Protein AF-X1LZV8-F1 (afdb_monomer_lite)

pLDDT: mean 88.44, std 16.76, range [29.52, 98.88]

Organism: NCBI:txid412755

Radius of gyration: 21.81 Å; chains: 1; bounding box: 79×34×55 Å

Foldseek 3Di:
DDDDDDPPPPQQDDPLNLVLLVLLLVLLVLLLVLLVLLLVLLCCCQVVVNLVVSVVSLVVSVVSLVVSVVSLVVSLVSLVVPSGDPVCSVVSNVLSVVSSVLSVVSNVVSVVVSLQVCPSVQLVQLCVVPVCSSVLSVLSSVLSVLSSQLSVLSSVLSVCVNPPNVCSVVSVVVNVVSVVVNVVSVVVNVVSCVVSVVSGDPDDNDPPPD

Secondary structure (DSSP, 8-state):
-PPPP--------SHHHHHHHHHHHHHHHHHHHHHHHHHHHHHHHHTS--HHHHHHHHHHHHHHHHHHHHHHHHHHHHHHTTSS-HHHHHHHHHHHHHHHHHHHHHHHHHHHHHT-TTHHHHHHHHHHH-GGGHHHHHHHHHHHHHHHHHHHHHHHHHHHHHH-STTHHHHHHHHHHHHHHHHHHHHHHHHHHHHTGGGSPP--------

Structure (mmCIF, N/CA/C/O backbone):
data_AF-X1LZV8-F1
#
_entry.id   AF-X1LZV8-F1
#
loop_
_atom_site.group_PDB
_atom_site.id
_atom_site.type_symbol
_atom_site.label_atom_id
_atom_site.label_alt_id
_atom_site.label_comp_id
_atom_site.label_asym_id
_atom_site.label_entity_id
_atom_site.label_seq_id
_atom_site.pdbx_PDB_ins_code
_atom_site.Cartn_x
_atom_site.Cartn_y
_atom_site.Cartn_z
_atom_site.occupancy
_atom_site.B_iso_or_equiv
_atom_site.auth_seq_id
_atom_site.auth_comp_id
_atom_site.auth_asym_id
_atom_site.auth_atom_id
_atom_site.pdbx_PDB_model_num
ATOM 1 N N . MET A 1 1 ? 52.810 8.408 -26.020 1.00 38.16 1 MET A N 1
ATOM 2 C CA . MET A 1 1 ? 51.697 7.965 -25.154 1.00 38.16 1 MET A CA 1
ATOM 3 C C . MET A 1 1 ? 50.451 7.895 -26.014 1.00 38.16 1 MET A C 1
ATOM 5 O O . MET A 1 1 ? 50.089 8.913 -26.582 1.00 38.16 1 MET A O 1
ATOM 9 N N . ARG A 1 2 ? 49.878 6.704 -26.221 1.00 29.52 2 ARG A N 1
ATOM 10 C CA . ARG A 1 2 ? 48.571 6.572 -26.879 1.00 29.52 2 ARG A CA 1
ATOM 11 C C . ARG A 1 2 ? 47.521 6.675 -25.785 1.00 29.52 2 ARG A C 1
ATOM 13 O O . ARG A 1 2 ? 47.549 5.871 -24.857 1.00 29.52 2 ARG A O 1
ATOM 20 N N . GLU A 1 3 ? 46.672 7.687 -25.875 1.00 33.66 3 GLU A N 1
ATOM 21 C CA . GLU A 1 3 ? 45.481 7.795 -25.044 1.00 33.66 3 GLU A CA 1
ATOM 22 C C . GLU A 1 3 ? 44.603 6.566 -25.291 1.00 33.66 3 GLU A C 1
ATOM 24 O O . GLU A 1 3 ? 44.295 6.211 -26.431 1.00 33.66 3 GLU A O 1
ATOM 29 N N . ILE A 1 4 ? 44.271 5.873 -24.206 1.00 34.12 4 ILE A N 1
ATOM 30 C CA . ILE A 1 4 ? 43.296 4.790 -24.202 1.00 34.12 4 ILE A CA 1
ATOM 31 C C . ILE A 1 4 ? 41.933 5.466 -24.389 1.00 34.12 4 ILE A C 1
ATOM 33 O O . ILE A 1 4 ? 41.592 6.328 -23.576 1.00 34.12 4 ILE A O 1
ATOM 37 N N . PRO A 1 5 ? 41.146 5.127 -25.423 1.00 31.14 5 PRO A N 1
ATOM 38 C CA . PRO A 1 5 ? 39.819 5.693 -25.552 1.00 31.14 5 PRO A CA 1
ATOM 39 C C . PRO A 1 5 ? 38.974 5.182 -24.384 1.00 31.14 5 PRO A C 1
ATOM 41 O O . PRO A 1 5 ? 38.765 3.978 -24.229 1.00 31.14 5 PRO A O 1
ATOM 44 N N . MET A 1 6 ? 38.507 6.115 -23.555 1.00 33.00 6 MET A N 1
ATOM 45 C CA . MET A 1 6 ? 37.398 5.909 -22.631 1.00 33.00 6 MET A CA 1
ATOM 46 C C . MET A 1 6 ? 36.229 5.328 -23.429 1.00 33.00 6 MET A C 1
ATOM 48 O O . MET A 1 6 ? 35.572 6.031 -24.196 1.00 33.00 6 MET A O 1
ATOM 52 N N . ILE A 1 7 ? 35.996 4.024 -23.280 1.00 36.56 7 ILE A N 1
ATOM 53 C CA . ILE A 1 7 ? 34.775 3.373 -23.740 1.00 36.56 7 ILE A CA 1
ATOM 54 C C . ILE A 1 7 ? 33.644 4.048 -22.969 1.00 36.56 7 ILE A C 1
ATOM 56 O O . ILE A 1 7 ? 33.495 3.844 -21.767 1.00 36.56 7 ILE A O 1
ATOM 60 N N . GLY A 1 8 ? 32.889 4.902 -23.655 1.00 34.91 8 GLY A N 1
ATOM 61 C CA . GLY A 1 8 ? 31.680 5.517 -23.131 1.00 34.91 8 GLY A CA 1
ATOM 62 C C . GLY A 1 8 ? 30.645 4.439 -22.836 1.00 34.91 8 GLY A C 1
ATOM 63 O O . GLY A 1 8 ? 29.851 4.069 -23.696 1.00 34.91 8 GLY A O 1
ATOM 64 N N . ILE A 1 9 ? 30.663 3.925 -21.611 1.00 37.19 9 ILE A N 1
ATOM 65 C CA . ILE A 1 9 ? 29.606 3.096 -21.043 1.00 37.19 9 ILE A CA 1
ATOM 66 C C . ILE A 1 9 ? 28.504 4.059 -20.599 1.00 37.19 9 ILE A C 1
ATOM 68 O O . ILE A 1 9 ? 28.440 4.471 -19.448 1.00 37.19 9 ILE A O 1
ATOM 72 N N . SER A 1 10 ? 27.641 4.472 -21.522 1.00 42.69 10 SER A N 1
ATOM 73 C CA . SER A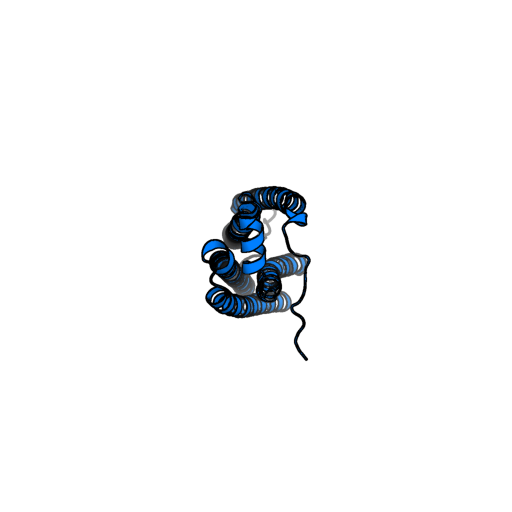 1 10 ? 26.329 4.990 -21.135 1.00 42.69 10 SER A CA 1
ATOM 74 C C . SER A 1 10 ? 25.291 3.971 -21.605 1.00 42.69 10 SER A C 1
ATOM 76 O O . SER A 1 10 ? 24.879 4.013 -22.763 1.00 42.69 10 SER A O 1
ATOM 78 N N . PRO A 1 11 ? 24.926 2.982 -20.765 1.00 47.78 11 PRO A N 1
ATOM 79 C CA . PRO A 1 11 ? 24.066 1.868 -21.162 1.00 47.78 11 PRO A CA 1
ATOM 80 C C . PRO A 1 11 ? 22.569 2.203 -21.020 1.00 47.78 11 PRO A C 1
ATOM 82 O O . PRO A 1 11 ? 21.760 1.308 -20.817 1.00 47.78 11 PRO A O 1
ATOM 85 N N . ILE A 1 12 ? 22.200 3.489 -21.034 1.00 53.31 12 ILE A N 1
ATOM 86 C CA . ILE A 1 12 ? 20.821 3.962 -20.856 1.00 53.31 12 ILE A CA 1
ATOM 87 C C . ILE A 1 12 ? 20.587 5.104 -21.854 1.00 53.31 12 ILE A C 1
ATOM 89 O O . ILE A 1 12 ? 20.678 6.286 -21.531 1.00 53.31 12 ILE A O 1
ATOM 93 N N . GLY A 1 13 ? 20.344 4.770 -23.117 1.00 53.69 13 GLY A N 1
ATOM 94 C CA . GLY A 1 13 ? 20.208 5.759 -24.190 1.00 53.69 13 GLY A CA 1
ATOM 95 C C . GLY A 1 13 ? 19.413 5.306 -25.413 1.00 53.69 13 GLY A C 1
ATOM 96 O O . GLY A 1 13 ? 19.001 6.155 -26.207 1.00 53.69 13 GLY A O 1
ATOM 97 N N . GLY A 1 14 ? 19.146 4.007 -25.568 1.00 72.00 14 GLY A N 1
ATOM 98 C CA . GLY A 1 14 ? 18.360 3.477 -26.679 1.00 72.00 14 GLY A CA 1
ATOM 99 C C . GLY A 1 14 ? 16.863 3.779 -26.549 1.00 72.00 14 GLY A C 1
ATOM 100 O O . GLY A 1 14 ? 16.316 3.872 -25.450 1.00 72.00 14 GLY A O 1
ATOM 101 N N . GLY A 1 15 ? 16.150 3.877 -27.678 1.00 84.31 15 GLY A N 1
ATOM 102 C CA . GLY A 1 15 ? 14.695 4.103 -27.680 1.00 84.31 15 GLY A CA 1
ATOM 103 C C . GLY A 1 15 ? 13.910 3.048 -26.882 1.00 84.31 15 GLY A C 1
ATOM 104 O O . GLY A 1 15 ? 12.972 3.392 -26.167 1.00 84.31 15 GLY A O 1
ATOM 105 N N . LYS A 1 16 ? 14.351 1.781 -26.928 1.00 87.06 16 LYS A N 1
ATOM 106 C CA . LYS A 1 16 ? 13.753 0.668 -26.168 1.00 87.06 16 LYS A CA 1
ATOM 107 C C . LYS A 1 16 ? 13.987 0.771 -24.655 1.00 87.06 16 LYS A C 1
ATOM 109 O O . LYS A 1 16 ? 13.087 0.446 -23.886 1.00 87.06 16 LYS A O 1
ATOM 114 N N . GLU A 1 17 ? 15.167 1.222 -24.226 1.00 89.06 17 GLU A N 1
ATOM 115 C CA . GLU A 1 17 ? 15.498 1.425 -22.804 1.00 89.06 17 GLU A CA 1
ATOM 116 C C . GLU A 1 17 ? 14.624 2.526 -22.215 1.00 89.06 17 GLU A C 1
ATOM 118 O O . GLU A 1 17 ? 13.971 2.324 -21.194 1.00 89.06 17 GLU A O 1
ATOM 123 N N . ARG A 1 18 ? 14.528 3.661 -22.918 1.00 87.38 18 ARG A N 1
ATOM 124 C CA . ARG A 1 18 ? 13.666 4.780 -22.516 1.00 87.38 18 ARG A CA 1
ATOM 125 C C . ARG A 1 18 ? 12.202 4.361 -22.416 1.00 87.38 18 ARG A C 1
ATOM 127 O O . ARG A 1 18 ? 11.545 4.679 -21.430 1.00 87.38 18 ARG A O 1
ATOM 134 N N . GLU A 1 19 ? 11.692 3.610 -23.393 1.00 90.81 19 GLU A N 1
ATOM 135 C CA . GLU A 1 19 ? 10.319 3.092 -23.351 1.00 90.81 19 GLU A CA 1
ATOM 136 C C . GLU A 1 19 ? 10.085 2.149 -22.158 1.00 90.81 19 GLU A C 1
ATOM 138 O O . GLU A 1 19 ? 9.037 2.208 -21.502 1.00 90.81 19 GLU A O 1
ATOM 143 N N . ALA A 1 20 ? 11.053 1.279 -21.856 1.00 93.62 20 ALA A N 1
ATOM 144 C CA . ALA A 1 20 ? 10.980 0.388 -20.707 1.00 93.62 20 ALA A CA 1
ATOM 145 C C . ALA A 1 20 ? 10.966 1.178 -19.390 1.00 93.62 20 ALA A C 1
ATOM 147 O O . ALA A 1 20 ? 10.059 0.978 -18.583 1.00 93.62 20 ALA A O 1
ATOM 148 N N . LEU A 1 21 ? 11.883 2.127 -19.197 1.00 92.56 21 LEU A N 1
ATOM 149 C CA . LEU A 1 21 ? 11.928 2.962 -17.992 1.00 92.56 21 LEU A CA 1
ATOM 150 C C . LEU A 1 21 ? 10.656 3.799 -17.813 1.00 92.56 21 LEU A C 1
ATOM 152 O O . LEU A 1 21 ? 10.101 3.857 -16.719 1.00 92.56 21 LEU A O 1
ATOM 156 N N . GLU A 1 22 ? 10.114 4.372 -18.887 1.00 93.62 22 GLU A N 1
ATOM 157 C CA . GLU A 1 22 ? 8.826 5.074 -18.831 1.00 93.62 22 GLU A CA 1
ATOM 158 C C . GLU A 1 22 ? 7.657 4.139 -18.489 1.00 93.62 22 GLU A C 1
ATOM 160 O O . GLU A 1 22 ? 6.700 4.542 -17.822 1.00 93.62 22 GLU A O 1
ATOM 165 N N . THR A 1 23 ? 7.723 2.870 -18.901 1.00 95.44 23 THR A N 1
ATOM 166 C CA . THR A 1 23 ? 6.740 1.858 -18.490 1.00 95.44 23 THR A CA 1
ATOM 167 C C . THR A 1 23 ? 6.839 1.572 -16.990 1.00 95.44 23 THR A C 1
ATOM 169 O O . THR A 1 23 ? 5.805 1.563 -16.322 1.00 95.44 23 THR A O 1
ATOM 172 N N . LEU A 1 24 ? 8.053 1.427 -16.448 1.00 95.62 24 LEU A N 1
ATOM 173 C CA . LEU A 1 24 ? 8.282 1.247 -15.011 1.00 95.62 24 LEU A CA 1
ATOM 174 C C . LEU A 1 24 ? 7.760 2.445 -14.203 1.00 95.62 24 LEU A C 1
ATOM 176 O O . LEU A 1 24 ? 7.016 2.266 -13.243 1.00 95.62 24 LEU A O 1
ATOM 180 N N . ARG A 1 25 ? 8.043 3.678 -14.642 1.00 95.81 25 ARG A N 1
ATOM 181 C CA . ARG A 1 25 ? 7.527 4.902 -13.998 1.00 95.81 25 ARG A CA 1
ATOM 182 C C . ARG A 1 25 ? 6.000 4.964 -13.987 1.00 95.81 25 ARG A C 1
ATOM 184 O O . ARG A 1 25 ? 5.396 5.387 -13.002 1.00 95.81 25 ARG A O 1
ATOM 191 N N . LYS A 1 26 ? 5.346 4.555 -15.080 1.00 96.06 26 LYS A N 1
ATOM 192 C CA . LYS A 1 26 ? 3.875 4.481 -15.158 1.00 96.06 26 LYS A CA 1
ATOM 193 C C . LYS A 1 26 ? 3.301 3.397 -14.245 1.00 96.06 26 LYS A C 1
ATOM 195 O O . LYS A 1 26 ? 2.263 3.630 -13.624 1.00 96.06 26 LYS A O 1
ATOM 200 N N . ASN A 1 27 ? 3.966 2.247 -14.145 1.00 96.56 27 ASN A N 1
ATOM 201 C CA . ASN A 1 27 ? 3.602 1.202 -13.191 1.00 96.56 27 ASN A CA 1
ATOM 202 C C . ASN A 1 27 ? 3.731 1.721 -11.746 1.00 96.56 27 ASN A C 1
ATOM 204 O O . ASN A 1 27 ? 2.738 1.685 -11.030 1.00 96.56 27 ASN A O 1
ATOM 208 N N . ALA A 1 28 ? 4.841 2.370 -11.375 1.00 97.81 28 ALA A N 1
ATOM 209 C CA . ALA A 1 28 ? 5.017 2.977 -10.048 1.00 97.81 28 ALA A CA 1
ATOM 210 C C . ALA A 1 28 ? 3.921 3.997 -9.695 1.00 97.81 28 ALA A C 1
ATOM 212 O O . ALA A 1 28 ? 3.387 4.003 -8.588 1.00 97.81 28 ALA A O 1
ATOM 213 N N . LYS A 1 29 ? 3.519 4.842 -10.655 1.00 97.88 29 LYS A N 1
ATOM 214 C CA . LYS A 1 29 ? 2.379 5.761 -10.482 1.00 97.88 29 LYS A CA 1
ATOM 215 C C . LYS A 1 29 ? 1.058 5.026 -10.244 1.00 97.88 29 LYS A C 1
ATOM 217 O O . LYS A 1 29 ? 0.234 5.507 -9.472 1.00 97.88 29 LYS A O 1
ATOM 222 N N . SER A 1 30 ? 0.854 3.892 -10.912 1.00 97.94 30 SER A N 1
ATOM 223 C CA . SER A 1 30 ? -0.348 3.068 -10.742 1.00 97.94 30 SER A CA 1
ATOM 224 C C . SER A 1 30 ? -0.367 2.407 -9.363 1.00 97.94 30 SER A C 1
ATOM 226 O O . SER A 1 30 ? -1.394 2.464 -8.700 1.00 97.94 30 SER A O 1
ATOM 228 N N . VAL A 1 31 ? 0.776 1.901 -8.886 1.00 98.69 31 VAL A N 1
ATOM 229 C CA . VAL A 1 31 ? 0.922 1.346 -7.529 1.00 98.69 31 VAL A CA 1
ATOM 230 C C . VAL A 1 31 ? 0.613 2.399 -6.462 1.00 98.69 31 VAL A C 1
ATOM 232 O O . VAL A 1 31 ? -0.215 2.152 -5.590 1.00 98.69 31 VAL A O 1
ATOM 235 N N . VAL A 1 32 ? 1.167 3.614 -6.574 1.00 98.81 32 VAL A N 1
ATOM 236 C CA . VAL A 1 32 ? 0.816 4.726 -5.665 1.00 98.81 32 VAL A CA 1
ATOM 237 C C . VAL A 1 32 ? -0.688 5.008 -5.680 1.00 98.81 32 VAL A C 1
ATOM 239 O O . VAL A 1 32 ? -1.279 5.240 -4.628 1.00 98.81 32 VAL A O 1
ATOM 242 N N . ALA A 1 33 ? -1.331 4.994 -6.851 1.00 98.75 33 ALA A N 1
ATOM 243 C CA . ALA A 1 33 ? -2.773 5.211 -6.943 1.00 98.75 33 ALA A CA 1
ATOM 244 C C . ALA A 1 33 ? -3.570 4.112 -6.216 1.00 98.75 33 ALA A C 1
ATOM 246 O O . ALA A 1 33 ? -4.532 4.435 -5.518 1.00 98.75 33 ALA A O 1
ATOM 247 N N . THR A 1 34 ? -3.155 2.846 -6.333 1.00 98.81 34 THR A N 1
ATOM 248 C CA . THR A 1 34 ? -3.744 1.718 -5.596 1.00 98.81 34 THR A CA 1
ATOM 249 C C . THR A 1 34 ? -3.626 1.922 -4.088 1.00 98.81 34 THR A C 1
ATOM 251 O O . THR A 1 34 ? -4.636 1.863 -3.388 1.00 98.81 34 THR A O 1
ATOM 254 N N . VAL A 1 35 ? -2.425 2.234 -3.586 1.00 98.81 35 VAL A N 1
ATOM 255 C CA . VAL A 1 35 ? -2.180 2.408 -2.143 1.00 98.81 35 VAL A CA 1
ATOM 256 C C . VAL A 1 35 ? -2.921 3.627 -1.585 1.00 98.81 35 VAL A C 1
ATOM 258 O O . VAL A 1 35 ? -3.539 3.532 -0.530 1.00 98.81 35 VAL A O 1
ATOM 261 N N . LYS A 1 36 ? -2.993 4.737 -2.330 1.00 98.88 36 LYS A N 1
ATOM 262 C CA . LYS A 1 36 ? -3.828 5.891 -1.950 1.00 98.88 36 LYS A CA 1
ATOM 263 C C . LYS A 1 36 ? -5.303 5.533 -1.847 1.00 98.88 36 LYS A C 1
ATOM 265 O O . LYS A 1 36 ? -5.984 5.943 -0.912 1.00 98.88 36 LYS A O 1
ATOM 270 N N . LYS A 1 37 ? -5.815 4.755 -2.804 1.00 98.88 37 LYS A N 1
ATOM 271 C CA . LYS A 1 37 ? -7.211 4.314 -2.768 1.00 98.88 37 LYS A CA 1
ATOM 272 C C . LYS A 1 37 ? -7.472 3.368 -1.595 1.00 98.88 37 LYS A C 1
ATOM 274 O O . LYS A 1 37 ? -8.538 3.430 -0.985 1.00 98.88 37 LYS A O 1
ATOM 279 N N . PHE A 1 38 ? -6.492 2.531 -1.264 1.00 98.88 38 PHE A N 1
ATOM 280 C CA . PHE A 1 38 ? -6.505 1.704 -0.065 1.00 98.88 38 PHE A CA 1
ATOM 281 C C . PHE A 1 38 ? -6.531 2.559 1.209 1.00 98.88 38 PHE A C 1
ATOM 283 O O . PHE A 1 38 ? -7.369 2.316 2.073 1.00 98.88 38 PHE A O 1
ATOM 290 N N . GLU A 1 39 ? -5.714 3.608 1.308 1.00 98.88 39 GLU A N 1
ATOM 291 C CA . GLU A 1 39 ? -5.751 4.550 2.432 1.00 98.88 39 GLU A CA 1
ATOM 292 C C . GLU A 1 39 ? -7.127 5.211 2.583 1.00 98.88 39 GLU A C 1
ATOM 294 O O . GLU A 1 39 ? -7.695 5.209 3.677 1.00 98.88 39 GLU A O 1
ATOM 299 N N . GLU A 1 40 ? -7.710 5.712 1.489 1.00 98.81 40 GLU A N 1
ATOM 300 C CA . GLU A 1 40 ? -9.070 6.263 1.498 1.00 98.81 40 GLU A CA 1
ATOM 301 C C . GLU A 1 40 ? -10.095 5.238 2.013 1.00 98.81 40 GLU A C 1
ATOM 303 O O . GLU A 1 40 ? -10.987 5.584 2.790 1.00 98.81 40 GLU A O 1
ATOM 308 N N . MET A 1 41 ? -9.967 3.970 1.604 1.00 98.75 41 MET A N 1
ATOM 309 C CA . MET A 1 41 ? -10.829 2.879 2.062 1.00 98.75 41 MET A CA 1
ATOM 310 C C . MET A 1 41 ? -10.679 2.636 3.569 1.00 98.75 41 MET A C 1
ATOM 312 O O . MET A 1 41 ? -11.687 2.549 4.271 1.00 98.75 41 MET A O 1
ATOM 316 N N . ILE A 1 42 ? -9.445 2.595 4.081 1.00 98.62 42 ILE A N 1
ATOM 317 C CA . ILE A 1 42 ? -9.149 2.443 5.513 1.00 98.62 42 ILE A CA 1
ATOM 318 C C . ILE A 1 42 ? -9.703 3.628 6.317 1.00 98.62 42 ILE A C 1
ATOM 320 O O . ILE A 1 42 ? -10.280 3.426 7.388 1.00 98.62 42 ILE A O 1
ATOM 324 N N . ILE A 1 43 ? -9.596 4.858 5.806 1.00 98.75 43 ILE A N 1
ATOM 325 C CA . ILE A 1 43 ? -10.174 6.054 6.439 1.00 98.75 43 ILE A CA 1
ATOM 326 C C . ILE A 1 43 ? -11.703 5.960 6.484 1.00 98.75 43 ILE A C 1
ATOM 328 O O . ILE A 1 43 ? -12.286 6.156 7.555 1.00 98.75 43 ILE A O 1
ATOM 332 N N . ALA A 1 44 ? -12.349 5.613 5.366 1.00 98.50 44 ALA A N 1
ATOM 333 C CA . ALA A 1 44 ? -13.798 5.426 5.309 1.00 98.50 44 ALA A CA 1
ATOM 334 C C . ALA A 1 44 ? -14.264 4.346 6.299 1.00 98.50 44 ALA A C 1
ATOM 336 O O . ALA A 1 44 ? -15.242 4.531 7.026 1.00 98.50 44 ALA A O 1
ATOM 337 N N . LEU A 1 45 ? -13.522 3.242 6.389 1.00 97.69 45 LEU A N 1
ATOM 338 C CA . LEU A 1 45 ? -13.834 2.148 7.296 1.00 97.69 45 LEU A CA 1
ATOM 339 C C . LEU A 1 45 ? -13.678 2.557 8.766 1.00 97.69 45 LEU A C 1
ATOM 341 O O . LEU A 1 45 ? -14.603 2.391 9.555 1.00 97.69 45 LEU A O 1
ATOM 345 N N . PHE A 1 46 ? -12.524 3.089 9.161 1.00 97.00 46 PHE A N 1
ATOM 346 C CA . PHE A 1 46 ? -12.185 3.243 10.578 1.00 97.00 46 PHE A CA 1
ATOM 347 C C . PHE A 1 46 ? -12.452 4.629 11.157 1.00 97.00 46 PHE A C 1
ATOM 349 O O . PHE A 1 46 ? -12.816 4.731 12.331 1.00 97.00 46 PHE A O 1
ATOM 356 N N . SER A 1 47 ? -12.270 5.690 10.371 1.00 96.81 47 SER A N 1
ATOM 357 C CA . SER A 1 47 ? -12.512 7.062 10.834 1.00 96.81 47 SER A CA 1
ATOM 358 C C . SER A 1 47 ? -13.970 7.455 10.642 1.00 96.81 47 SER A C 1
ATOM 360 O O . SER A 1 47 ? -14.596 7.962 11.570 1.00 96.81 47 SER A O 1
ATOM 362 N N . GLU A 1 48 ? -14.519 7.191 9.456 1.00 97.06 48 GLU A N 1
ATOM 363 C CA . GLU A 1 48 ? -15.893 7.577 9.106 1.00 97.06 48 GLU A CA 1
ATOM 364 C C . GLU A 1 48 ? -16.927 6.518 9.513 1.00 97.06 48 GLU A C 1
ATOM 366 O O . GLU A 1 48 ? -18.105 6.837 9.659 1.00 97.06 48 GLU A O 1
ATOM 371 N N . ARG A 1 49 ? -16.490 5.268 9.736 1.00 95.31 49 ARG A N 1
ATOM 372 C CA . ARG A 1 49 ? -17.357 4.115 10.041 1.00 95.31 49 ARG A CA 1
ATOM 373 C C . ARG A 1 49 ? -18.404 3.849 8.955 1.00 95.31 49 ARG A C 1
ATOM 375 O O . ARG A 1 49 ? -19.487 3.342 9.245 1.00 95.31 49 ARG A O 1
ATOM 382 N N . ASP A 1 50 ? -18.068 4.149 7.703 1.00 96.56 50 ASP A N 1
ATOM 383 C CA . ASP A 1 50 ? -18.938 3.939 6.550 1.00 96.56 50 ASP A CA 1
ATOM 384 C C . ASP A 1 50 ? -18.519 2.683 5.778 1.00 96.56 50 ASP A C 1
ATOM 386 O O . ASP A 1 50 ? -17.682 2.700 4.871 1.00 96.56 50 ASP A O 1
ATOM 390 N N . MET A 1 51 ? -19.153 1.565 6.134 1.00 94.81 51 MET A N 1
ATOM 391 C CA . MET A 1 51 ? -18.895 0.271 5.508 1.00 94.81 51 MET A CA 1
ATOM 392 C C . MET A 1 51 ? -19.274 0.249 4.019 1.00 94.81 51 MET A C 1
ATOM 394 O O . MET A 1 51 ? -18.604 -0.396 3.211 1.00 94.81 51 MET A O 1
ATOM 398 N N . LYS A 1 52 ? -20.326 0.978 3.619 1.00 95.94 52 LYS A N 1
ATOM 399 C CA . LYS A 1 52 ? -20.775 1.025 2.218 1.00 95.94 52 LYS A CA 1
ATOM 400 C C . LYS A 1 52 ? -19.761 1.770 1.357 1.00 95.94 52 LYS A C 1
ATOM 402 O O . LYS A 1 52 ? -19.399 1.284 0.282 1.00 95.94 52 LYS A O 1
ATOM 407 N N . LYS A 1 53 ? -19.274 2.915 1.842 1.00 97.94 53 LYS A N 1
ATOM 408 C CA . LYS A 1 53 ? -18.207 3.680 1.192 1.00 97.94 53 LYS A CA 1
ATOM 409 C C . LYS A 1 53 ? -16.909 2.878 1.139 1.00 97.94 53 LYS A C 1
ATOM 411 O O . LYS A 1 53 ? -16.302 2.812 0.072 1.00 97.94 53 LYS A O 1
ATOM 416 N N . ALA A 1 54 ? -16.536 2.192 2.222 1.00 98.12 54 ALA A N 1
ATOM 417 C CA . ALA A 1 54 ? -15.366 1.313 2.243 1.00 98.12 54 ALA A CA 1
ATOM 418 C C . ALA A 1 54 ? -15.451 0.205 1.172 1.00 98.12 54 ALA A C 1
ATOM 420 O O . ALA A 1 54 ? -14.496 0.005 0.427 1.00 98.12 54 ALA A O 1
ATOM 421 N N . HIS A 1 55 ? -16.608 -0.447 0.990 1.00 98.12 55 HIS A N 1
ATOM 422 C CA . HIS A 1 55 ? -16.797 -1.414 -0.102 1.00 98.12 55 HIS A CA 1
ATOM 423 C C . HIS A 1 55 ? -16.691 -0.789 -1.500 1.00 98.12 55 HIS A C 1
ATOM 425 O O . HIS A 1 55 ? -16.160 -1.419 -2.416 1.00 98.12 55 HIS A O 1
ATOM 431 N N . ALA A 1 56 ? -17.211 0.426 -1.694 1.00 98.50 56 ALA A N 1
ATOM 432 C CA . ALA A 1 56 ? -17.112 1.121 -2.975 1.00 98.50 56 ALA A CA 1
ATOM 433 C C . ALA A 1 56 ? -15.666 1.491 -3.324 1.00 98.50 56 ALA A C 1
ATOM 435 O O . ALA A 1 56 ? -15.250 1.306 -4.467 1.00 98.50 56 ALA A O 1
ATOM 436 N N . LEU A 1 57 ? -14.899 1.959 -2.339 1.00 98.75 57 LEU A N 1
ATOM 437 C CA . LEU A 1 57 ? -13.474 2.240 -2.491 1.00 98.75 57 LEU A CA 1
ATOM 438 C C . LEU A 1 57 ? -12.672 0.950 -2.683 1.00 98.75 57 LEU A C 1
ATOM 440 O O . LEU A 1 57 ? -11.802 0.909 -3.543 1.00 98.75 57 LEU A O 1
ATOM 444 N N . GLY A 1 58 ? -13.017 -0.131 -1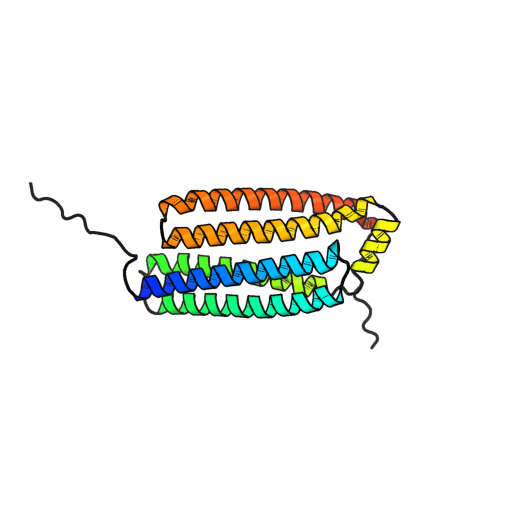.979 1.00 98.50 58 GLY A N 1
ATOM 445 C CA . GLY A 1 58 ? -12.355 -1.426 -2.130 1.00 98.50 58 GLY A CA 1
ATOM 446 C C . GLY A 1 58 ? -12.446 -2.008 -3.543 1.00 98.50 58 GLY A C 1
ATOM 447 O O . GLY A 1 58 ? -11.463 -2.540 -4.045 1.00 98.50 58 GLY A O 1
ATOM 448 N N . ARG A 1 59 ? -13.579 -1.828 -4.239 1.00 98.44 59 ARG A N 1
ATOM 449 C CA . ARG A 1 59 ? -13.680 -2.185 -5.669 1.00 98.44 59 ARG A CA 1
ATOM 450 C C . ARG A 1 59 ? -12.711 -1.378 -6.535 1.00 98.44 59 ARG A C 1
ATOM 452 O O . ARG A 1 59 ? -12.080 -1.936 -7.425 1.00 98.44 59 ARG A O 1
ATOM 459 N N . GLN A 1 60 ? -12.555 -0.086 -6.243 1.00 98.69 60 GLN A N 1
ATOM 460 C CA . GLN A 1 60 ? -11.594 0.765 -6.949 1.00 98.69 60 GLN A CA 1
ATOM 461 C C . GLN A 1 60 ? -10.142 0.352 -6.663 1.00 98.69 60 GLN A C 1
ATOM 463 O O . GLN A 1 60 ? -9.312 0.474 -7.558 1.00 98.69 60 GLN A O 1
ATOM 468 N N . VAL A 1 61 ? -9.828 -0.154 -5.461 1.00 98.81 61 VAL A N 1
ATOM 469 C CA . VAL A 1 61 ? -8.500 -0.720 -5.154 1.00 98.81 61 VAL A CA 1
ATOM 470 C C . VAL A 1 61 ? -8.194 -1.887 -6.094 1.00 98.81 61 VAL A C 1
ATOM 472 O O . VAL A 1 61 ? -7.173 -1.842 -6.772 1.00 98.81 61 VAL A O 1
ATOM 475 N N . THR A 1 62 ? -9.098 -2.865 -6.216 1.00 98.31 62 THR A N 1
ATOM 476 C CA . THR A 1 62 ? -8.946 -3.997 -7.153 1.00 98.31 62 THR A CA 1
ATOM 477 C C . THR A 1 62 ? -8.799 -3.534 -8.605 1.00 98.31 62 THR A C 1
ATOM 479 O O . THR A 1 62 ? -7.921 -3.994 -9.326 1.00 98.31 62 THR A O 1
ATOM 482 N N . GLU A 1 63 ? -9.600 -2.565 -9.057 1.00 98.19 63 GLU A N 1
ATOM 483 C CA . GLU A 1 63 ? -9.470 -2.032 -10.421 1.00 98.19 63 GLU A CA 1
ATOM 484 C C . GLU A 1 63 ? -8.116 -1.349 -10.687 1.00 98.19 63 GLU A C 1
ATOM 486 O O . GLU A 1 63 ? -7.635 -1.346 -11.827 1.00 98.19 63 GLU A O 1
ATOM 491 N N . LEU A 1 64 ? -7.527 -0.712 -9.670 1.00 98.38 64 LEU A N 1
ATOM 492 C CA . LEU A 1 64 ? -6.233 -0.036 -9.764 1.00 98.38 64 LEU A CA 1
ATOM 493 C C . LEU A 1 64 ? -5.064 -1.021 -9.678 1.00 98.38 64 LEU A C 1
ATOM 495 O O . LEU A 1 64 ? -4.139 -0.895 -10.480 1.00 98.38 64 LEU A O 1
ATOM 499 N N . GLU A 1 65 ? -5.133 -2.021 -8.796 1.00 98.38 65 GLU A N 1
ATOM 500 C CA . GLU A 1 65 ? -4.186 -3.145 -8.748 1.00 98.38 65 GLU A CA 1
ATOM 501 C C . GLU A 1 65 ? -4.082 -3.804 -10.128 1.00 98.38 65 GLU A C 1
ATOM 503 O O . GLU A 1 65 ? -3.004 -3.835 -10.713 1.00 98.38 65 GLU A O 1
ATOM 508 N N . THR A 1 66 ? -5.211 -4.141 -10.757 1.00 97.44 66 THR A N 1
ATOM 509 C CA . THR A 1 66 ? -5.199 -4.814 -12.064 1.00 97.44 66 THR A CA 1
ATOM 510 C C . THR A 1 66 ? -4.567 -3.943 -13.164 1.00 97.44 66 THR A C 1
ATOM 512 O O . THR A 1 66 ? -4.077 -4.438 -14.185 1.00 97.44 66 THR A O 1
ATOM 515 N N . LYS A 1 67 ? -4.578 -2.611 -13.010 1.00 95.94 67 LYS A N 1
ATOM 516 C CA . LYS A 1 67 ? -3.845 -1.694 -13.903 1.00 95.94 67 LYS A CA 1
ATOM 517 C C . LYS A 1 67 ? -2.346 -1.684 -13.594 1.00 95.94 67 LYS A C 1
ATOM 519 O O . LYS A 1 67 ? -1.558 -1.592 -14.539 1.00 95.94 67 LYS A O 1
ATOM 524 N N . ALA A 1 68 ? -1.962 -1.772 -12.322 1.00 96.12 68 ALA A N 1
ATOM 525 C CA . ALA A 1 68 ? -0.572 -1.905 -11.903 1.00 96.12 68 ALA A CA 1
ATOM 526 C C . ALA A 1 68 ? 0.042 -3.210 -12.442 1.00 96.12 68 ALA A C 1
ATOM 528 O O . ALA A 1 68 ? 1.020 -3.112 -13.191 1.00 96.12 68 ALA A O 1
ATOM 529 N N . ASP A 1 69 ? -0.616 -4.358 -12.250 1.00 97.31 69 ASP A N 1
ATOM 530 C CA . ASP A 1 69 ? -0.197 -5.678 -12.755 1.00 97.31 69 ASP A CA 1
ATOM 531 C C . ASP A 1 69 ? 0.067 -5.661 -14.272 1.00 97.31 69 ASP A C 1
ATOM 533 O O . ASP A 1 69 ? 1.106 -6.121 -14.768 1.00 97.31 69 ASP A O 1
ATOM 537 N N . LYS A 1 70 ? -0.830 -5.034 -15.047 1.00 96.81 70 LYS A N 1
ATOM 538 C CA . LYS A 1 70 ? -0.638 -4.841 -16.497 1.00 96.81 70 LYS A CA 1
ATOM 539 C C . LYS A 1 70 ? 0.626 -4.041 -16.810 1.00 96.81 70 LYS A C 1
ATOM 541 O O . LYS A 1 70 ? 1.320 -4.339 -17.786 1.00 96.81 70 LYS A O 1
ATOM 546 N N . GLY A 1 71 ? 0.923 -3.024 -16.004 1.00 95.81 71 GLY A N 1
ATOM 547 C CA . GLY A 1 71 ? 2.147 -2.231 -16.089 1.00 95.81 71 GLY A CA 1
ATOM 548 C C . GLY A 1 71 ? 3.400 -3.073 -15.848 1.00 95.81 71 GLY A C 1
ATOM 549 O O . GLY A 1 71 ? 4.315 -3.026 -16.675 1.00 95.81 71 GLY A O 1
ATOM 550 N N . ARG A 1 72 ? 3.410 -3.894 -14.789 1.00 97.25 72 ARG A N 1
ATOM 551 C CA . ARG A 1 72 ? 4.500 -4.836 -14.493 1.00 97.25 72 ARG A CA 1
ATOM 552 C C . ARG A 1 72 ? 4.717 -5.800 -15.658 1.00 97.25 72 ARG A C 1
ATOM 554 O O . ARG A 1 72 ? 5.820 -5.878 -16.195 1.00 97.25 72 ARG A O 1
ATOM 561 N N . ARG A 1 73 ? 3.660 -6.471 -16.135 1.00 97.19 73 ARG A N 1
ATOM 562 C CA . ARG A 1 73 ? 3.745 -7.423 -17.264 1.00 97.19 73 ARG A CA 1
ATOM 563 C C . ARG A 1 73 ? 4.296 -6.771 -18.530 1.00 97.19 73 ARG A C 1
ATOM 565 O O . ARG A 1 73 ? 5.119 -7.364 -19.232 1.00 97.19 73 ARG A O 1
ATOM 572 N N . LYS A 1 74 ? 3.872 -5.536 -18.823 1.00 96.25 74 LYS A N 1
ATOM 573 C CA . LYS A 1 74 ? 4.396 -4.768 -19.959 1.00 96.25 74 LYS A CA 1
ATOM 574 C C . LYS A 1 74 ? 5.889 -4.479 -19.795 1.00 96.25 74 LYS A C 1
ATOM 576 O O . LYS A 1 74 ? 6.641 -4.652 -20.754 1.00 96.25 74 LYS A O 1
ATOM 581 N N . PHE A 1 75 ? 6.325 -4.073 -18.605 1.00 96.00 75 PHE A N 1
ATOM 582 C CA . PHE A 1 75 ? 7.738 -3.829 -18.332 1.00 96.00 75 PHE A CA 1
ATOM 583 C C . PHE A 1 75 ? 8.577 -5.103 -18.503 1.00 96.00 75 PHE A C 1
ATOM 585 O O . PHE A 1 75 ? 9.540 -5.096 -19.270 1.00 96.00 75 PHE A O 1
ATOM 592 N N . THR A 1 76 ? 8.155 -6.221 -17.910 1.00 94.88 76 THR A N 1
ATOM 593 C CA . THR A 1 76 ? 8.822 -7.526 -18.054 1.00 94.88 76 THR A CA 1
ATOM 594 C C . THR A 1 76 ? 8.911 -7.968 -19.520 1.00 94.88 76 THR A C 1
ATOM 596 O O . THR A 1 76 ? 9.954 -8.447 -19.970 1.00 94.88 76 THR A O 1
ATOM 599 N N . SER A 1 77 ? 7.861 -7.730 -20.317 1.00 94.75 77 SER A N 1
ATOM 600 C CA . SER A 1 77 ? 7.891 -7.976 -21.767 1.00 94.75 77 SER A CA 1
ATOM 601 C C . SER A 1 77 ? 8.961 -7.142 -22.482 1.00 94.75 77 SER A C 1
ATOM 603 O O . SER A 1 77 ? 9.671 -7.658 -23.349 1.00 94.75 77 SER A O 1
ATOM 605 N N . ASN A 1 78 ? 9.122 -5.868 -22.111 1.00 92.75 78 ASN A N 1
ATOM 606 C CA . ASN A 1 78 ? 10.150 -4.999 -22.687 1.00 92.75 78 ASN A CA 1
ATOM 607 C C . ASN A 1 78 ? 11.568 -5.488 -22.352 1.00 92.75 78 ASN A C 1
ATOM 609 O O . ASN A 1 78 ? 12.434 -5.478 -23.231 1.00 92.75 78 ASN A O 1
ATOM 613 N N . LEU A 1 79 ? 11.796 -5.997 -21.134 1.00 92.56 79 LEU A N 1
ATOM 614 C CA . LEU A 1 79 ? 13.072 -6.623 -20.762 1.00 92.56 79 LEU A CA 1
ATOM 615 C C . LEU A 1 79 ? 13.397 -7.822 -21.670 1.00 92.56 79 LEU A C 1
ATOM 617 O O . LEU A 1 79 ? 14.522 -7.938 -22.164 1.00 92.56 79 LEU A O 1
ATOM 621 N N . GLY A 1 80 ? 12.403 -8.671 -21.957 1.00 90.06 80 GLY A N 1
ATOM 622 C CA . GLY A 1 80 ? 12.548 -9.835 -22.841 1.00 90.06 80 GLY A CA 1
ATOM 623 C C . GLY A 1 80 ? 12.858 -9.485 -24.303 1.00 90.06 80 GLY A C 1
ATOM 624 O O . GLY A 1 80 ? 13.569 -10.226 -24.977 1.00 90.06 80 GLY A O 1
ATOM 625 N N . LYS A 1 81 ? 12.408 -8.320 -24.788 1.00 89.44 81 LYS A N 1
ATOM 626 C CA . LYS A 1 81 ? 12.641 -7.823 -26.165 1.00 89.44 81 LYS A CA 1
ATOM 627 C C . LYS A 1 81 ? 14.014 -7.172 -26.379 1.00 89.44 81 LYS A C 1
ATOM 629 O O . LYS A 1 81 ? 14.255 -6.551 -27.422 1.00 89.44 81 LYS A O 1
ATOM 634 N N . GLY A 1 82 ? 14.901 -7.292 -25.393 1.00 85.62 82 GLY A N 1
ATOM 635 C CA . GLY A 1 82 ? 16.254 -6.757 -25.451 1.00 85.62 82 GLY A CA 1
ATOM 636 C C . GLY A 1 82 ? 16.331 -5.259 -25.195 1.00 85.62 82 GLY A C 1
ATOM 637 O O . GLY A 1 82 ? 17.142 -4.598 -25.833 1.00 85.62 82 GLY A O 1
ATOM 638 N N . ALA A 1 83 ? 15.491 -4.725 -24.299 1.00 82.94 83 ALA A N 1
ATOM 639 C CA . ALA A 1 83 ? 15.643 -3.347 -23.839 1.00 82.94 83 ALA A CA 1
ATOM 640 C C . ALA A 1 83 ? 16.998 -3.143 -23.144 1.00 82.94 83 ALA A C 1
ATOM 642 O O . ALA A 1 83 ? 17.680 -2.201 -23.487 1.00 82.94 83 ALA A O 1
ATOM 643 N N . PHE A 1 84 ? 17.426 -4.054 -22.262 1.00 88.94 84 PHE A N 1
ATOM 644 C CA . PHE A 1 84 ? 18.679 -3.919 -21.501 1.00 88.94 84 PHE A CA 1
ATOM 645 C C . PHE A 1 84 ? 19.665 -5.062 -21.761 1.00 88.94 84 PHE A C 1
ATOM 647 O O . PHE A 1 84 ? 19.278 -6.149 -22.222 1.00 88.94 84 PHE A O 1
ATOM 654 N N . LEU A 1 85 ? 20.935 -4.844 -21.398 1.00 88.62 85 LEU A N 1
ATOM 655 C CA . LEU A 1 85 ? 21.949 -5.901 -21.344 1.00 88.62 85 LEU A CA 1
ATOM 656 C C . LEU A 1 85 ? 21.494 -7.048 -20.421 1.00 88.62 85 LEU A C 1
ATOM 658 O O . LEU A 1 85 ? 20.876 -6.777 -19.388 1.00 88.62 85 LEU A O 1
ATOM 662 N N . PRO A 1 86 ? 21.799 -8.319 -20.753 1.00 88.88 86 PRO A N 1
ATOM 663 C CA . PRO A 1 86 ? 21.345 -9.479 -19.981 1.00 88.88 86 PRO A CA 1
ATOM 664 C C . PRO A 1 86 ? 21.618 -9.390 -18.474 1.00 88.88 86 PRO A C 1
ATOM 666 O O . PRO A 1 86 ? 20.735 -9.726 -17.690 1.00 88.88 86 PRO A O 1
ATOM 669 N N . THR A 1 87 ? 22.779 -8.861 -18.078 1.00 91.31 87 THR A N 1
ATOM 670 C CA . THR A 1 87 ? 23.201 -8.725 -16.674 1.00 91.31 87 THR A CA 1
ATOM 671 C C . THR A 1 87 ? 22.255 -7.864 -15.829 1.00 91.31 87 THR A C 1
ATOM 673 O O . THR A 1 87 ? 22.106 -8.135 -14.647 1.00 91.31 87 THR A O 1
ATOM 676 N N . PHE A 1 88 ? 21.564 -6.878 -16.416 1.00 89.06 88 PHE A N 1
ATOM 677 C CA . PHE A 1 88 ? 20.658 -5.982 -15.677 1.00 89.06 88 PHE A CA 1
ATOM 678 C C . PHE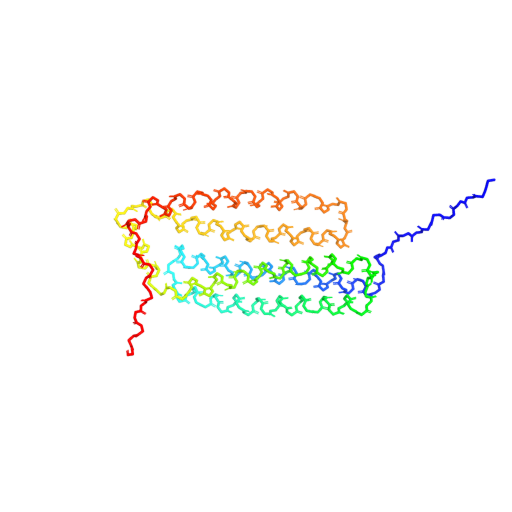 A 1 88 ? 19.201 -6.454 -15.647 1.00 89.06 88 PHE A C 1
ATOM 680 O O . PHE A 1 88 ? 18.395 -5.952 -14.863 1.00 89.06 88 PHE A O 1
ATOM 687 N N . ARG A 1 89 ? 18.818 -7.401 -16.513 1.00 92.00 89 ARG A N 1
ATOM 688 C CA . ARG A 1 89 ? 17.405 -7.791 -16.665 1.00 92.00 89 ARG A CA 1
ATOM 689 C C . ARG A 1 89 ? 16.841 -8.433 -15.404 1.00 92.00 89 ARG A C 1
ATOM 691 O O . ARG A 1 89 ? 15.674 -8.211 -15.106 1.00 92.00 89 ARG A O 1
ATOM 698 N N . GLY A 1 90 ? 17.652 -9.212 -14.687 1.00 93.75 90 GLY A N 1
ATOM 699 C CA . GLY A 1 90 ? 17.232 -9.880 -13.455 1.00 93.75 90 GLY A CA 1
ATOM 700 C C . GLY A 1 90 ? 16.844 -8.888 -12.361 1.00 93.75 90 GLY A C 1
ATOM 701 O O . GLY A 1 90 ? 15.766 -9.002 -11.783 1.00 93.75 90 GLY A O 1
ATOM 702 N N . ASP A 1 91 ? 17.679 -7.878 -12.128 1.00 94.12 91 ASP A N 1
ATOM 703 C CA . ASP A 1 91 ? 17.437 -6.890 -11.073 1.00 94.12 91 ASP A CA 1
ATOM 704 C C . ASP A 1 91 ? 16.283 -5.952 -11.420 1.00 94.12 91 ASP A C 1
ATOM 706 O O . ASP A 1 91 ? 15.429 -5.695 -10.576 1.00 94.12 91 ASP A O 1
ATOM 710 N N . LEU A 1 92 ? 16.177 -5.525 -12.682 1.00 94.25 92 LEU A N 1
ATOM 711 C CA . LEU A 1 92 ? 15.038 -4.731 -13.143 1.00 94.25 92 LEU A CA 1
ATOM 712 C C . LEU A 1 92 ? 13.720 -5.512 -13.058 1.00 94.25 92 LEU A C 1
ATOM 714 O O . LEU A 1 92 ? 12.709 -4.958 -12.630 1.00 94.25 92 LEU A O 1
ATOM 718 N N . ALA A 1 93 ? 13.715 -6.794 -13.435 1.00 95.50 93 ALA A N 1
ATOM 719 C CA . ALA A 1 93 ? 12.532 -7.640 -13.296 1.00 95.50 93 ALA A CA 1
ATOM 720 C C . ALA A 1 93 ? 12.122 -7.782 -11.824 1.00 95.50 93 ALA A C 1
ATOM 722 O O . ALA A 1 93 ? 10.947 -7.635 -11.501 1.00 95.50 93 ALA A O 1
ATOM 723 N N . ARG A 1 94 ? 13.094 -7.995 -10.927 1.00 96.56 94 ARG A N 1
ATOM 724 C CA . ARG A 1 94 ? 12.853 -8.073 -9.482 1.00 96.56 94 ARG A CA 1
ATOM 725 C C . ARG A 1 94 ? 12.300 -6.764 -8.924 1.00 96.56 94 ARG A C 1
ATOM 727 O O . ARG A 1 94 ? 11.357 -6.810 -8.148 1.00 96.56 94 ARG A O 1
ATOM 734 N N . LEU A 1 95 ? 12.844 -5.619 -9.337 1.00 95.19 95 LEU A N 1
ATOM 735 C CA . LEU A 1 95 ? 12.338 -4.302 -8.947 1.00 95.19 95 LEU A CA 1
ATOM 736 C C . LEU A 1 95 ? 10.865 -4.135 -9.341 1.00 95.19 95 LEU A C 1
ATOM 738 O O . LEU A 1 95 ? 10.057 -3.714 -8.520 1.00 95.19 95 LEU A O 1
ATOM 742 N N . ALA A 1 96 ? 10.510 -4.487 -10.578 1.00 96.06 96 ALA A N 1
ATOM 743 C CA . ALA A 1 96 ? 9.128 -4.407 -11.040 1.00 96.06 96 ALA A CA 1
ATOM 744 C C . ALA A 1 96 ? 8.197 -5.365 -10.283 1.00 96.06 96 ALA A C 1
ATOM 746 O O . ALA A 1 96 ? 7.071 -4.987 -9.984 1.00 96.06 96 ALA A O 1
ATOM 747 N N . GLU A 1 97 ? 8.662 -6.572 -9.950 1.00 97.38 97 GLU A N 1
ATOM 748 C CA . GLU A 1 97 ? 7.891 -7.530 -9.149 1.00 97.38 97 GLU A CA 1
ATOM 749 C C . GLU A 1 97 ? 7.645 -7.014 -7.727 1.00 97.38 97 GLU A C 1
ATOM 751 O O . GLU A 1 97 ? 6.517 -7.025 -7.251 1.00 97.38 97 GLU A O 1
ATOM 756 N N . GLN A 1 98 ? 8.683 -6.505 -7.055 1.00 96.88 98 GLN A N 1
ATOM 757 C CA . GLN A 1 98 ? 8.550 -5.967 -5.697 1.00 96.88 98 GLN A CA 1
ATOM 758 C C . GLN A 1 98 ? 7.632 -4.744 -5.652 1.00 96.88 98 GLN A C 1
ATOM 760 O O . GLN A 1 98 ? 6.845 -4.592 -4.725 1.00 96.88 98 GLN A O 1
ATOM 765 N N . LEU A 1 99 ? 7.694 -3.896 -6.676 1.00 96.19 99 LEU A N 1
ATOM 766 C CA . LEU A 1 99 ? 6.801 -2.754 -6.813 1.00 96.19 99 LEU A CA 1
ATOM 767 C C . LEU A 1 99 ? 5.335 -3.181 -6.986 1.00 96.19 99 LEU A C 1
ATOM 769 O O . LEU A 1 99 ? 4.452 -2.594 -6.366 1.00 96.19 99 LEU A O 1
ATOM 773 N N . ASP A 1 100 ? 5.075 -4.201 -7.803 1.00 97.00 100 ASP A N 1
ATOM 774 C CA . ASP A 1 100 ? 3.735 -4.764 -8.010 1.00 97.00 100 ASP A CA 1
ATOM 775 C C . ASP A 1 100 ? 3.180 -5.402 -6.728 1.00 97.00 100 ASP A C 1
ATOM 777 O O . ASP A 1 100 ? 2.047 -5.121 -6.342 1.00 97.00 100 ASP A O 1
ATOM 781 N N . ASN A 1 101 ? 4.023 -6.136 -5.989 1.00 98.12 101 ASN A N 1
ATOM 782 C CA . ASN A 1 101 ? 3.662 -6.761 -4.713 1.00 98.12 101 ASN A CA 1
ATOM 783 C C . ASN A 1 101 ? 3.090 -5.766 -3.687 1.00 98.12 101 ASN A C 1
ATOM 785 O O . ASN A 1 101 ? 2.280 -6.156 -2.843 1.00 98.12 101 ASN A O 1
ATOM 789 N N . VAL A 1 102 ? 3.471 -4.483 -3.739 1.00 98.31 102 VAL A N 1
ATOM 790 C CA . VAL A 1 102 ? 2.890 -3.438 -2.878 1.00 98.31 102 VAL A CA 1
ATOM 791 C C . VAL A 1 102 ? 1.402 -3.230 -3.190 1.00 98.31 102 VAL A C 1
ATOM 793 O O . VAL A 1 102 ? 0.579 -3.167 -2.273 1.00 98.31 102 VAL A O 1
ATOM 796 N N . ALA A 1 103 ? 1.035 -3.154 -4.475 1.00 98.31 103 ALA A N 1
ATOM 797 C CA . ALA A 1 103 ? -0.359 -3.025 -4.898 1.00 98.31 103 ALA A CA 1
ATOM 798 C C . ALA A 1 103 ? -1.161 -4.293 -4.571 1.00 98.31 103 ALA A C 1
ATOM 800 O O . ALA A 1 103 ? -2.250 -4.187 -3.999 1.00 98.31 103 ALA A O 1
ATOM 801 N N . ASP A 1 104 ? -0.592 -5.468 -4.846 1.00 98.38 104 ASP A N 1
ATOM 802 C CA . ASP A 1 104 ? -1.202 -6.769 -4.546 1.00 98.38 104 ASP A CA 1
ATOM 803 C C . ASP A 1 104 ? -1.467 -6.939 -3.047 1.00 98.38 104 ASP A C 1
ATOM 805 O O . ASP A 1 104 ? -2.521 -7.430 -2.635 1.00 98.38 104 ASP A O 1
ATOM 809 N N . THR A 1 105 ? -0.536 -6.485 -2.205 1.00 98.44 105 THR A N 1
ATOM 810 C CA . THR A 1 105 ? -0.689 -6.528 -0.747 1.00 98.44 105 THR A CA 1
ATOM 811 C C . THR A 1 105 ? -1.818 -5.607 -0.288 1.00 98.44 105 THR A C 1
ATOM 813 O O . THR A 1 105 ? -2.681 -6.037 0.482 1.00 98.44 105 THR A O 1
ATOM 816 N N . ALA A 1 106 ? -1.878 -4.368 -0.790 1.00 98.56 106 ALA A N 1
ATOM 817 C CA . ALA A 1 106 ? -2.966 -3.438 -0.474 1.00 98.56 106 ALA A CA 1
ATOM 818 C C . ALA A 1 106 ? -4.341 -4.006 -0.878 1.00 98.56 106 ALA A C 1
ATOM 820 O O . ALA A 1 106 ? -5.326 -3.896 -0.137 1.00 98.56 106 ALA A O 1
ATOM 821 N N . GLU A 1 107 ? -4.414 -4.672 -2.029 1.00 98.56 107 GLU A N 1
ATOM 822 C CA . GLU A 1 107 ? -5.619 -5.353 -2.489 1.00 98.56 107 GLU A CA 1
ATOM 823 C C . GLU A 1 107 ? -5.966 -6.573 -1.617 1.00 98.56 107 GLU A C 1
ATOM 825 O O . GLU A 1 107 ? -7.120 -6.763 -1.220 1.00 98.56 107 GLU A O 1
ATOM 830 N N . GLY A 1 108 ? -4.967 -7.376 -1.249 1.00 98.44 108 GLY A N 1
ATOM 831 C CA . GLY A 1 108 ? -5.113 -8.517 -0.349 1.00 98.44 108 GLY A CA 1
ATOM 832 C C . GLY A 1 108 ? -5.697 -8.119 1.005 1.00 98.44 108 GLY A C 1
ATOM 833 O O . GLY A 1 108 ? -6.681 -8.719 1.452 1.00 98.44 108 GLY A O 1
ATOM 834 N N . VAL A 1 109 ? -5.159 -7.060 1.619 1.00 97.44 109 VAL A N 1
ATOM 835 C CA . VAL A 1 109 ? -5.676 -6.499 2.877 1.00 97.44 109 VAL A CA 1
ATOM 836 C C . VAL A 1 109 ? -7.093 -5.961 2.687 1.00 97.44 109 VAL A C 1
ATOM 838 O O . VAL A 1 109 ? -7.964 -6.246 3.509 1.00 97.44 109 VAL A O 1
ATOM 841 N N . THR A 1 110 ? -7.360 -5.252 1.586 1.00 98.00 110 THR A N 1
ATOM 842 C CA . THR A 1 110 ? -8.705 -4.763 1.236 1.00 98.00 110 THR A CA 1
ATOM 843 C C . THR A 1 110 ? -9.722 -5.901 1.192 1.00 98.00 110 THR A C 1
ATOM 845 O O . THR A 1 110 ? -10.776 -5.821 1.823 1.00 98.00 110 THR A O 1
ATOM 848 N N . ARG A 1 111 ? -9.419 -6.999 0.494 1.00 96.62 111 ARG A N 1
ATOM 849 C CA . ARG A 1 111 ? -10.320 -8.158 0.445 1.00 96.62 111 ARG A CA 1
ATOM 850 C C . ARG A 1 111 ? -10.512 -8.768 1.829 1.00 96.62 111 ARG A C 1
ATOM 852 O O . ARG A 1 111 ? -11.646 -9.015 2.231 1.00 96.62 111 ARG A O 1
ATOM 859 N N . ALA A 1 112 ? -9.426 -8.986 2.568 1.00 95.50 112 ALA A N 1
ATOM 860 C CA . ALA A 1 112 ? -9.478 -9.617 3.883 1.00 95.50 112 ALA A CA 1
ATOM 861 C C . ALA A 1 112 ? -10.312 -8.809 4.890 1.00 95.50 112 ALA A C 1
ATOM 863 O O . ALA A 1 112 ? -11.136 -9.376 5.610 1.00 95.50 112 ALA A O 1
ATOM 864 N N . ILE A 1 113 ? -10.135 -7.486 4.925 1.00 94.56 113 ILE A N 1
ATOM 865 C CA . ILE A 1 113 ? -10.797 -6.624 5.904 1.00 94.56 113 ILE A CA 1
ATOM 866 C C . ILE A 1 113 ? -12.284 -6.431 5.596 1.00 94.56 113 ILE A C 1
ATOM 868 O O . ILE A 1 113 ? -13.116 -6.508 6.502 1.00 94.56 113 ILE A O 1
ATOM 872 N N . LEU A 1 114 ? -12.636 -6.254 4.319 1.00 95.12 114 LEU A N 1
ATOM 873 C CA . LEU A 1 114 ? -14.018 -6.037 3.888 1.00 95.12 114 LEU A CA 1
ATOM 874 C C . LEU A 1 114 ? -14.880 -7.304 4.008 1.00 95.12 114 LEU A C 1
ATOM 876 O O . LEU A 1 114 ? -16.098 -7.197 4.113 1.00 95.12 114 LEU A O 1
ATOM 880 N N . LEU A 1 115 ? -14.274 -8.497 4.046 1.00 92.88 115 LEU A N 1
ATOM 881 C CA . LEU A 1 115 ? -14.981 -9.754 4.335 1.00 92.88 115 LEU A CA 1
ATOM 882 C C . LEU A 1 115 ? -15.479 -9.850 5.786 1.00 92.88 115 LEU A C 1
ATOM 884 O O . LEU A 1 115 ? -16.276 -10.731 6.114 1.00 92.88 115 LEU A O 1
ATOM 888 N N . ARG A 1 116 ? -15.014 -8.974 6.681 1.00 89.12 116 ARG A N 1
ATOM 889 C CA . ARG A 1 116 ? -15.363 -9.002 8.102 1.00 89.12 116 ARG A CA 1
ATOM 890 C C . ARG A 1 116 ? -16.504 -8.025 8.399 1.00 89.12 116 ARG A C 1
ATOM 892 O O . ARG A 1 116 ? -16.310 -7.026 9.080 1.00 89.12 116 ARG A O 1
ATOM 899 N N . GLU A 1 117 ? -17.716 -8.354 7.952 1.00 82.75 117 GLU A N 1
ATOM 900 C CA . GLU A 1 117 ? -18.910 -7.483 8.035 1.00 82.75 117 GLU A CA 1
ATOM 901 C C . GLU A 1 117 ? -19.186 -6.903 9.436 1.00 82.75 117 GLU A C 1
ATOM 903 O O . GLU A 1 117 ? -19.608 -5.759 9.575 1.00 82.75 117 GLU A O 1
ATOM 908 N N . LYS A 1 118 ? -18.906 -7.674 10.497 1.00 87.12 118 LYS A N 1
ATOM 909 C CA . LYS A 1 118 ? -19.126 -7.267 11.899 1.00 87.12 118 LYS A CA 1
ATOM 910 C C . LYS A 1 118 ? -17.924 -6.570 12.546 1.00 87.12 118 LYS A C 1
ATOM 912 O O . LYS A 1 118 ? -17.904 -6.396 13.765 1.00 87.12 118 LYS A O 1
ATOM 917 N N . LEU A 1 119 ? -16.904 -6.192 11.774 1.00 89.00 119 LEU A N 1
ATOM 918 C CA . LEU A 1 119 ? -15.692 -5.555 12.295 1.00 89.00 119 LEU A CA 1
ATOM 919 C C . LEU A 1 119 ? -16.009 -4.253 13.043 1.00 89.00 119 LEU A C 1
ATOM 921 O O . LEU A 1 11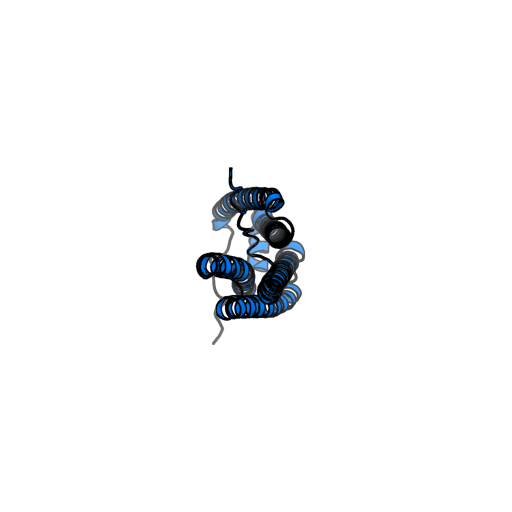9 ? -15.555 -4.072 14.173 1.00 89.00 119 LEU A O 1
ATOM 925 N N . LEU A 1 120 ? -16.823 -3.373 12.452 1.00 89.69 120 LEU A N 1
ATOM 926 C CA . LEU A 1 120 ? -17.186 -2.097 13.078 1.00 89.69 120 LEU A CA 1
ATOM 927 C C . LEU A 1 120 ? -17.996 -2.285 14.363 1.00 89.69 120 LEU A C 1
ATOM 929 O O . LEU A 1 120 ? -17.778 -1.552 15.330 1.00 89.69 120 LEU A O 1
ATOM 933 N N . ASP A 1 121 ? -18.874 -3.286 14.410 1.00 90.19 121 ASP A N 1
ATOM 934 C CA . ASP A 1 121 ? -19.629 -3.635 15.615 1.00 90.19 121 ASP A CA 1
ATOM 935 C C . ASP A 1 121 ? -18.706 -4.144 16.723 1.00 90.19 121 ASP A C 1
ATOM 937 O O . ASP A 1 121 ? -18.817 -3.704 17.871 1.00 90.19 121 ASP A O 1
ATOM 941 N N . ALA A 1 122 ? -17.778 -5.046 16.388 1.00 88.38 122 ALA A N 1
ATOM 942 C CA . ALA A 1 122 ? -16.807 -5.594 17.331 1.00 88.38 122 ALA A CA 1
ATOM 943 C C . ALA A 1 122 ? -15.929 -4.486 17.932 1.00 88.38 122 ALA A C 1
ATOM 945 O O . ALA A 1 122 ? -15.804 -4.393 19.153 1.00 88.38 122 ALA A O 1
ATOM 946 N N . LEU A 1 123 ? -15.408 -3.587 17.093 1.00 89.44 123 LEU A N 1
ATOM 947 C CA . LEU A 1 123 ? -14.623 -2.437 17.546 1.00 89.44 123 LEU A CA 1
ATOM 948 C C . LEU A 1 123 ? -15.457 -1.477 18.398 1.00 89.44 123 LEU A C 1
ATOM 950 O O . LEU A 1 123 ? -15.013 -1.045 19.457 1.00 89.44 123 LEU A O 1
ATOM 954 N N . SER A 1 124 ? -16.704 -1.202 18.007 1.00 91.44 124 SER A N 1
ATOM 955 C CA . SER A 1 124 ? -17.603 -0.347 18.796 1.00 91.44 124 SER A CA 1
ATOM 956 C C . SER A 1 124 ? -17.886 -0.927 20.183 1.00 91.44 124 SER A C 1
ATOM 958 O O . SER A 1 124 ? -17.939 -0.190 21.167 1.00 91.44 124 SER A O 1
ATOM 960 N N . LYS A 1 125 ? -18.070 -2.249 20.289 1.00 91.12 125 LYS A N 1
ATOM 961 C CA . LYS A 1 125 ? -18.247 -2.930 21.580 1.00 91.12 125 LYS A CA 1
ATOM 962 C C . LYS A 1 125 ? -16.977 -2.874 22.424 1.00 91.12 125 LYS A C 1
ATOM 964 O O . LYS A 1 125 ? -17.075 -2.572 23.614 1.00 91.12 125 LYS A O 1
ATOM 969 N N . ALA A 1 126 ? -15.815 -3.135 21.825 1.00 89.69 126 ALA A N 1
ATOM 970 C CA . ALA A 1 126 ? -14.530 -3.066 22.513 1.00 89.69 126 ALA A CA 1
ATOM 971 C C . ALA A 1 126 ? -14.280 -1.659 23.075 1.00 89.69 126 ALA A C 1
ATOM 973 O O . ALA A 1 126 ? -13.963 -1.516 24.250 1.00 89.69 126 ALA A O 1
ATOM 974 N N . GLU A 1 127 ? -14.541 -0.616 22.288 1.00 92.31 127 GLU A N 1
ATOM 975 C CA . GLU A 1 127 ? -14.390 0.780 22.711 1.00 92.31 127 GLU A CA 1
ATOM 976 C C . GLU A 1 127 ? -15.360 1.203 23.816 1.00 92.31 127 GLU A C 1
ATOM 978 O O . GLU A 1 127 ? -14.993 1.990 24.688 1.00 92.31 127 GLU A O 1
ATOM 983 N N . LYS A 1 128 ? -16.596 0.686 23.804 1.00 92.62 128 LYS A N 1
ATOM 984 C CA . LYS A 1 128 ? -17.560 0.922 24.891 1.00 92.62 128 LYS A CA 1
ATOM 985 C C . LYS A 1 128 ? -17.100 0.285 26.201 1.00 92.62 128 LYS A C 1
ATOM 987 O O . LYS A 1 128 ? -17.279 0.887 27.253 1.00 92.62 128 LYS A O 1
ATOM 992 N N . LYS A 1 129 ? -16.518 -0.918 26.138 1.00 91.44 129 LYS A N 1
ATOM 993 C CA . LYS A 1 129 ? -15.956 -1.611 27.309 1.00 91.44 129 LYS A CA 1
ATOM 994 C C . LYS A 1 129 ? -14.669 -0.943 27.794 1.00 91.44 129 LYS A C 1
ATOM 996 O O . LYS A 1 129 ? -14.471 -0.787 28.992 1.00 91.44 129 LYS A O 1
ATOM 1001 N N . GLN A 1 130 ? -13.815 -0.536 26.861 1.00 91.31 130 GLN A N 1
ATOM 1002 C CA . GLN A 1 130 ? -12.505 0.039 27.119 1.00 91.31 130 GLN A CA 1
ATOM 1003 C C . GLN A 1 130 ? -12.222 1.147 26.105 1.00 91.31 130 GLN A C 1
ATOM 1005 O O . GLN A 1 130 ? -11.795 0.892 24.983 1.00 91.31 130 GLN A O 1
ATOM 1010 N N . LYS A 1 131 ? -12.394 2.410 26.515 1.00 89.88 131 LYS A N 1
ATOM 1011 C CA . LYS A 1 131 ? -12.242 3.577 25.624 1.00 89.88 131 LYS A CA 1
ATOM 1012 C C . LYS A 1 131 ? -10.887 3.631 24.906 1.00 89.88 131 LYS A C 1
ATOM 1014 O O . LYS A 1 131 ? -10.813 4.155 23.797 1.00 89.88 131 LYS A O 1
ATOM 1019 N N . LYS A 1 132 ? -9.825 3.088 25.516 1.00 89.81 132 LYS A N 1
ATOM 1020 C CA . LYS A 1 132 ? -8.480 3.007 24.922 1.00 89.81 132 LYS A CA 1
ATOM 1021 C C . LYS A 1 132 ? -8.394 2.071 23.708 1.00 89.81 132 LYS A C 1
ATOM 1023 O O . LYS A 1 132 ? -7.549 2.309 22.858 1.00 89.81 132 LYS A O 1
ATOM 1028 N N . ALA A 1 133 ? -9.321 1.123 23.538 1.00 90.56 133 ALA A N 1
ATOM 1029 C CA . ALA A 1 133 ? -9.361 0.226 22.376 1.00 90.56 133 ALA A CA 1
ATOM 1030 C C . ALA A 1 133 ? -9.551 0.963 21.033 1.00 90.56 133 ALA A C 1
ATOM 1032 O O . ALA A 1 133 ? -9.293 0.399 19.973 1.00 90.56 133 ALA A O 1
ATOM 1033 N N . LYS A 1 134 ? -9.936 2.250 21.063 1.00 92.44 134 LYS A N 1
ATOM 1034 C CA . LYS A 1 134 ? -9.920 3.122 19.880 1.00 92.44 134 LYS A CA 1
ATOM 1035 C C . LYS A 1 134 ? -8.531 3.268 19.248 1.00 92.44 134 LYS A C 1
ATOM 1037 O O . LYS A 1 134 ? -8.457 3.611 18.072 1.00 92.44 134 LYS A O 1
ATOM 1042 N N . ALA A 1 135 ? -7.463 3.017 20.009 1.00 91.75 135 ALA A N 1
ATOM 1043 C CA . ALA A 1 135 ? -6.092 3.084 19.523 1.00 91.75 135 ALA A CA 1
ATOM 1044 C C . ALA A 1 135 ? -5.872 2.141 18.329 1.00 91.75 135 ALA A C 1
ATOM 1046 O O . ALA A 1 135 ? -5.331 2.581 17.324 1.00 91.75 135 ALA A O 1
ATOM 1047 N N . ILE A 1 136 ? -6.469 0.940 18.343 1.00 91.69 136 ILE A N 1
ATOM 1048 C CA . ILE A 1 136 ? -6.383 -0.034 17.242 1.00 91.69 136 ILE A CA 1
ATOM 1049 C C . ILE A 1 136 ? -6.789 0.598 15.906 1.00 91.69 136 ILE A C 1
ATOM 1051 O O . ILE A 1 136 ? -6.041 0.556 14.932 1.00 91.69 136 ILE A O 1
ATOM 1055 N N . ARG A 1 137 ? -7.974 1.221 15.844 1.00 93.50 137 ARG A N 1
ATOM 1056 C CA . ARG A 1 137 ? -8.470 1.833 14.601 1.00 93.50 137 ARG A CA 1
ATOM 1057 C C . ARG A 1 137 ? -7.667 3.077 14.202 1.00 93.50 137 ARG A C 1
ATOM 1059 O O . ARG A 1 137 ? -7.496 3.340 13.017 1.00 93.50 137 ARG A O 1
ATOM 1066 N N . GLU A 1 138 ? -7.171 3.840 15.177 1.00 94.88 138 GLU A N 1
ATOM 1067 C CA . GLU A 1 138 ? -6.332 5.018 14.936 1.00 94.88 138 GLU A CA 1
ATOM 1068 C C . GLU A 1 138 ? -4.971 4.590 14.354 1.00 94.88 138 GLU A C 1
ATOM 1070 O O . GLU A 1 138 ? -4.498 5.193 13.391 1.00 94.88 138 GLU A O 1
ATOM 1075 N N . SER A 1 139 ? -4.390 3.505 14.868 1.00 94.81 139 SER A N 1
ATOM 1076 C CA . SER A 1 139 ? -3.156 2.877 14.391 1.00 94.81 139 SER A CA 1
ATOM 1077 C C . SER A 1 139 ? -3.320 2.249 13.001 1.00 94.81 139 SER A C 1
ATOM 1079 O O . SER A 1 139 ? -2.448 2.440 12.159 1.00 94.81 139 SER A O 1
ATOM 1081 N N . MET A 1 140 ? -4.464 1.620 12.690 1.00 95.19 140 MET A N 1
ATOM 1082 C CA . MET A 1 140 ? -4.790 1.166 11.322 1.00 95.19 140 MET A CA 1
ATOM 1083 C C . MET A 1 140 ? -4.739 2.314 10.302 1.00 95.19 140 MET A C 1
ATOM 1085 O O . MET A 1 140 ? -4.146 2.181 9.234 1.00 95.19 140 MET A O 1
ATOM 1089 N N . VAL A 1 141 ? -5.344 3.461 10.634 1.00 97.88 141 VAL A N 1
ATOM 1090 C CA . VAL A 1 141 ? -5.350 4.643 9.754 1.00 97.88 141 VAL A CA 1
ATOM 1091 C C . VAL A 1 141 ? -3.944 5.225 9.601 1.00 97.88 141 VAL A C 1
ATOM 1093 O O . VAL A 1 141 ? -3.570 5.635 8.504 1.00 97.88 141 VAL A O 1
ATOM 1096 N N . LYS A 1 142 ? -3.153 5.261 10.679 1.00 97.75 142 LYS A N 1
ATOM 1097 C CA . LYS A 1 142 ? -1.753 5.705 10.623 1.00 97.75 142 LYS A CA 1
ATOM 1098 C C . LYS A 1 142 ? -0.891 4.783 9.756 1.00 97.75 142 LYS A C 1
ATOM 1100 O O . LYS A 1 142 ? -0.129 5.295 8.946 1.00 97.75 142 LYS A O 1
ATOM 1105 N N . MET A 1 143 ? -1.052 3.463 9.863 1.00 96.56 143 MET A N 1
ATOM 1106 C CA . MET A 1 143 ? -0.320 2.512 9.018 1.00 96.56 143 MET A CA 1
ATOM 1107 C C . MET A 1 143 ? -0.658 2.685 7.541 1.00 96.56 143 MET A C 1
ATOM 1109 O O . MET A 1 143 ? 0.244 2.706 6.714 1.00 96.56 143 MET A O 1
ATOM 1113 N N . ALA A 1 144 ? -1.933 2.879 7.192 1.00 98.12 144 ALA A N 1
ATOM 1114 C CA . ALA A 1 144 ? -2.299 3.112 5.795 1.00 98.12 144 ALA A CA 1
ATOM 1115 C C . ALA A 1 144 ? -1.689 4.409 5.231 1.00 98.12 144 ALA A C 1
ATOM 1117 O O . ALA A 1 144 ? -1.253 4.431 4.084 1.00 98.12 144 ALA A O 1
ATOM 1118 N N . LYS A 1 145 ? -1.586 5.464 6.052 1.00 98.44 145 LYS A N 1
ATOM 1119 C CA . LYS A 1 145 ? -0.879 6.703 5.689 1.00 98.44 145 LYS A CA 1
ATOM 1120 C C . LYS A 1 145 ? 0.613 6.475 5.464 1.00 98.44 145 LYS A C 1
ATOM 1122 O O . LYS A 1 145 ? 1.137 6.914 4.444 1.00 98.44 145 LYS A O 1
ATOM 1127 N N . LEU A 1 146 ? 1.279 5.772 6.382 1.00 98.06 146 LEU A N 1
ATOM 1128 C CA . LEU A 1 146 ? 2.696 5.428 6.242 1.00 98.06 146 LEU A CA 1
ATOM 1129 C C . LEU A 1 146 ? 2.940 4.567 4.998 1.00 98.06 146 LEU A C 1
ATOM 1131 O O . LEU A 1 146 ? 3.886 4.829 4.261 1.00 98.06 146 LEU A O 1
ATOM 1135 N N . ALA A 1 147 ? 2.052 3.617 4.694 1.00 98.00 147 ALA A N 1
ATOM 1136 C CA . ALA A 1 147 ? 2.124 2.825 3.468 1.00 98.00 147 ALA A CA 1
ATOM 1137 C C . ALA A 1 147 ? 2.059 3.715 2.213 1.00 98.00 147 ALA A C 1
ATOM 1139 O O . ALA A 1 147 ? 2.887 3.566 1.309 1.00 98.00 147 ALA A O 1
ATOM 1140 N N . THR A 1 148 ? 1.139 4.688 2.163 1.00 98.62 148 THR A N 1
ATOM 1141 C CA . THR A 1 148 ? 1.081 5.674 1.070 1.00 98.62 148 THR A CA 1
ATOM 1142 C C . THR A 1 148 ? 2.374 6.480 0.973 1.00 98.62 148 THR A C 1
ATOM 1144 O O . THR A 1 148 ? 2.945 6.567 -0.113 1.00 98.62 148 THR A O 1
ATOM 1147 N N . GLN A 1 149 ? 2.858 7.043 2.084 1.00 98.50 149 GLN A N 1
ATOM 1148 C CA . GLN A 1 149 ? 4.070 7.871 2.113 1.00 98.50 149 GLN A CA 1
ATOM 1149 C C . GLN A 1 149 ? 5.304 7.089 1.649 1.00 98.50 149 GLN A C 1
ATOM 1151 O O . GLN A 1 149 ? 6.057 7.565 0.801 1.00 98.50 149 GLN A O 1
ATOM 1156 N N . THR A 1 150 ? 5.465 5.857 2.134 1.00 98.25 150 THR A N 1
ATOM 1157 C CA . THR A 1 150 ? 6.566 4.959 1.753 1.00 98.25 150 THR A CA 1
ATOM 1158 C C . THR A 1 150 ? 6.511 4.646 0.261 1.00 98.25 150 THR A C 1
ATOM 1160 O O . THR A 1 150 ? 7.512 4.750 -0.447 1.00 98.25 150 THR A O 1
ATOM 1163 N N . THR A 1 151 ? 5.316 4.358 -0.263 1.00 98.19 151 THR A N 1
ATOM 1164 C CA . THR A 1 151 ? 5.122 4.078 -1.694 1.00 98.19 151 THR A CA 1
ATOM 1165 C C . THR A 1 151 ? 5.386 5.320 -2.559 1.00 98.19 151 THR A C 1
ATOM 1167 O O . THR A 1 151 ? 5.913 5.212 -3.668 1.00 98.19 151 THR A O 1
ATOM 1170 N N . GLU A 1 152 ? 5.060 6.523 -2.076 1.00 98.44 152 GLU A N 1
ATOM 1171 C CA . GLU A 1 152 ? 5.402 7.780 -2.753 1.00 98.44 152 GLU A CA 1
ATOM 1172 C C . GLU A 1 152 ? 6.912 8.047 -2.771 1.00 98.44 152 GLU A C 1
ATOM 1174 O O . GLU A 1 152 ? 7.436 8.458 -3.813 1.00 98.44 152 GLU A O 1
ATOM 1179 N N . ALA A 1 153 ? 7.615 7.782 -1.667 1.00 97.69 153 ALA A N 1
ATOM 1180 C CA . ALA A 1 153 ? 9.071 7.869 -1.599 1.00 97.69 153 ALA A CA 1
ATOM 1181 C C . ALA A 1 153 ? 9.729 6.863 -2.560 1.00 97.69 153 ALA A C 1
ATOM 1183 O O . ALA A 1 153 ? 10.581 7.258 -3.360 1.00 97.69 153 ALA A O 1
ATOM 1184 N N . LEU A 1 154 ? 9.244 5.615 -2.591 1.00 97.00 154 LEU A N 1
ATOM 1185 C CA . LEU A 1 154 ? 9.678 4.578 -3.534 1.00 97.00 154 LEU A CA 1
ATOM 1186 C C . LEU A 1 154 ? 9.453 4.999 -4.993 1.00 97.00 154 LEU A C 1
ATOM 1188 O O . LEU A 1 154 ? 10.345 4.877 -5.833 1.00 97.00 154 LEU A O 1
ATOM 1192 N N . ARG A 1 155 ? 8.282 5.560 -5.315 1.00 97.06 155 ARG A N 1
ATOM 1193 C CA . ARG A 1 155 ? 8.022 6.127 -6.646 1.00 97.06 155 ARG A CA 1
ATOM 1194 C C . ARG A 1 155 ? 9.014 7.251 -6.967 1.00 97.06 155 ARG A C 1
ATOM 1196 O O . ARG A 1 155 ? 9.485 7.333 -8.099 1.00 97.06 155 ARG A O 1
ATOM 1203 N N . GLY A 1 156 ? 9.332 8.101 -5.991 1.00 96.75 156 GLY A N 1
ATOM 1204 C CA . GLY A 1 156 ? 10.360 9.131 -6.113 1.00 96.75 156 GLY A CA 1
ATOM 1205 C C . GLY A 1 156 ? 11.739 8.549 -6.430 1.00 96.75 156 GLY A C 1
ATOM 1206 O O . GLY A 1 156 ? 12.404 9.050 -7.332 1.00 96.75 156 GLY A O 1
ATOM 1207 N N . ALA A 1 157 ? 12.133 7.461 -5.761 1.00 95.81 157 ALA A N 1
ATOM 1208 C CA . ALA A 1 157 ? 13.372 6.740 -6.052 1.00 95.81 157 ALA A CA 1
ATOM 1209 C C . ALA A 1 157 ? 13.384 6.192 -7.489 1.00 95.81 157 ALA A C 1
ATOM 1211 O O . ALA A 1 157 ? 14.375 6.343 -8.192 1.00 95.81 157 ALA A O 1
ATOM 1212 N N . ILE A 1 158 ? 12.268 5.637 -7.973 1.00 94.94 158 ILE A N 1
ATOM 1213 C CA . ILE A 1 158 ? 12.143 5.155 -9.360 1.00 94.94 158 ILE A CA 1
ATOM 1214 C C . ILE A 1 158 ? 12.202 6.312 -10.367 1.00 94.94 158 ILE A C 1
ATOM 1216 O O . ILE A 1 158 ? 12.828 6.186 -11.416 1.00 94.94 158 ILE A O 1
ATOM 1220 N N . ASP A 1 159 ? 11.557 7.444 -10.073 1.00 93.56 159 ASP A N 1
ATOM 1221 C CA . ASP A 1 159 ? 11.633 8.642 -10.914 1.00 93.56 159 ASP A CA 1
ATOM 1222 C C . ASP A 1 159 ? 13.096 9.147 -11.012 1.00 93.56 159 ASP A C 1
ATOM 1224 O O . ASP A 1 159 ? 13.543 9.515 -12.105 1.00 93.56 159 ASP A O 1
ATOM 1228 N N . LEU A 1 160 ? 13.859 9.105 -9.910 1.00 92.62 160 LEU A N 1
ATOM 1229 C CA . LEU A 1 160 ? 15.284 9.460 -9.873 1.00 92.62 160 LEU A CA 1
ATOM 1230 C C . LEU A 1 160 ? 16.175 8.426 -10.561 1.00 92.62 160 LEU A C 1
ATOM 1232 O O . LEU A 1 160 ? 17.006 8.819 -11.367 1.00 92.62 160 LEU A O 1
ATOM 1236 N N . LEU A 1 161 ? 15.934 7.127 -10.394 1.00 89.19 161 LEU A N 1
ATOM 1237 C CA . LEU A 1 161 ? 16.664 6.067 -11.099 1.00 89.19 161 LEU A CA 1
ATOM 1238 C C . LEU A 1 161 ? 16.704 6.294 -12.622 1.00 89.19 161 LEU A C 1
ATOM 1240 O O . LEU A 1 161 ? 17.695 5.986 -13.279 1.00 89.19 161 LEU A O 1
ATOM 1244 N N . VAL A 1 162 ? 15.630 6.858 -13.187 1.00 83.50 162 VAL A N 1
ATOM 1245 C CA . VAL A 1 162 ? 15.518 7.158 -14.623 1.00 83.50 162 VAL A CA 1
ATOM 1246 C C . VAL A 1 162 ? 16.181 8.482 -15.021 1.00 83.50 162 VAL A C 1
ATOM 1248 O O . VAL A 1 162 ? 16.559 8.646 -16.180 1.00 83.50 162 VAL A O 1
ATOM 1251 N N . THR A 1 163 ? 16.291 9.443 -14.102 1.00 86.12 163 THR A N 1
ATOM 1252 C CA . THR A 1 163 ? 16.665 10.836 -14.415 1.00 86.12 163 THR A CA 1
ATOM 1253 C C . THR A 1 163 ? 18.008 11.268 -13.834 1.00 86.12 163 THR A C 1
ATOM 1255 O O . THR A 1 163 ? 18.750 11.988 -14.497 1.00 86.12 163 THR A O 1
ATOM 1258 N N . ASN A 1 164 ? 18.319 10.843 -12.613 1.00 88.06 164 ASN A N 1
ATOM 1259 C CA . ASN A 1 164 ? 19.555 11.090 -11.887 1.00 88.06 164 ASN A CA 1
ATOM 1260 C C . ASN A 1 164 ? 19.767 9.982 -10.836 1.00 88.06 164 ASN A C 1
ATOM 1262 O O . ASN A 1 164 ? 19.214 10.042 -9.735 1.00 88.06 164 ASN A O 1
ATOM 1266 N N . ILE A 1 165 ? 20.581 8.982 -11.183 1.00 85.69 165 ILE A N 1
ATOM 1267 C CA . ILE A 1 165 ? 20.820 7.822 -10.320 1.00 85.69 165 ILE A CA 1
ATOM 1268 C C . ILE A 1 165 ? 21.505 8.207 -9.003 1.00 85.69 165 ILE A C 1
ATOM 1270 O O . ILE A 1 165 ? 21.094 7.702 -7.962 1.00 85.69 165 ILE A O 1
ATOM 1274 N N . ASP A 1 166 ? 22.441 9.159 -9.020 1.00 87.56 166 ASP A N 1
ATOM 1275 C CA . ASP A 1 166 ? 23.184 9.591 -7.827 1.00 87.56 166 ASP A CA 1
ATOM 1276 C C . ASP A 1 166 ? 22.254 10.236 -6.788 1.00 87.56 166 ASP A C 1
ATOM 1278 O O . ASP A 1 166 ? 22.422 10.068 -5.584 1.00 87.56 166 ASP A O 1
ATOM 1282 N N . ALA A 1 167 ? 21.199 10.919 -7.242 1.00 89.81 167 ALA A N 1
ATOM 1283 C CA . ALA A 1 167 ? 20.193 11.496 -6.352 1.00 89.81 167 ALA A CA 1
ATOM 1284 C C . ALA A 1 167 ? 19.240 10.448 -5.738 1.00 89.81 167 ALA A C 1
ATOM 1286 O O . ALA A 1 167 ? 18.511 10.764 -4.794 1.00 89.81 167 ALA A O 1
ATOM 1287 N N . THR A 1 168 ? 19.229 9.210 -6.247 1.00 91.00 168 THR A N 1
ATOM 1288 C CA . THR A 1 168 ? 18.307 8.147 -5.802 1.00 91.00 168 THR A CA 1
ATOM 1289 C C . THR A 1 168 ? 18.513 7.794 -4.332 1.00 91.00 168 THR A C 1
ATOM 1291 O O . THR A 1 168 ? 17.532 7.547 -3.632 1.00 91.00 168 THR A O 1
ATOM 1294 N N . GLU A 1 169 ? 19.753 7.859 -3.837 1.00 91.81 169 GLU A N 1
ATOM 1295 C CA . GLU A 1 169 ? 20.111 7.564 -2.442 1.00 91.81 169 GLU A CA 1
ATOM 1296 C C . GLU A 1 169 ? 19.289 8.386 -1.439 1.00 91.81 169 GLU A C 1
ATOM 1298 O O . GLU A 1 169 ? 18.825 7.865 -0.428 1.00 91.81 169 GLU A O 1
ATOM 1303 N N . THR A 1 170 ? 18.984 9.648 -1.760 1.00 92.88 170 THR A N 1
ATOM 1304 C CA . THR A 1 170 ? 18.160 10.499 -0.884 1.00 92.88 170 THR A CA 1
ATOM 1305 C C . THR A 1 170 ? 16.751 9.933 -0.698 1.00 92.88 170 THR A C 1
ATOM 1307 O O . THR A 1 170 ? 16.208 9.978 0.404 1.00 92.88 170 THR A O 1
ATOM 1310 N N . LYS A 1 171 ? 16.151 9.390 -1.766 1.00 94.19 171 LYS A N 1
ATOM 1311 C CA . LYS A 1 171 ? 14.816 8.783 -1.696 1.00 94.19 171 LYS A CA 1
ATOM 1312 C C . LYS A 1 171 ? 14.840 7.399 -1.061 1.00 94.19 171 LYS A C 1
ATOM 1314 O O . LYS A 1 171 ? 13.870 7.051 -0.400 1.00 94.19 171 LYS A O 1
ATOM 1319 N N . LEU A 1 172 ? 15.929 6.646 -1.211 1.00 93.88 172 LEU A N 1
ATOM 1320 C CA . LEU A 1 172 ? 16.103 5.370 -0.513 1.00 93.88 172 LEU A CA 1
ATOM 1321 C C . LEU A 1 172 ? 16.185 5.575 1.004 1.00 93.88 172 LEU A C 1
ATOM 1323 O O . LEU A 1 172 ? 15.435 4.935 1.730 1.00 93.88 172 LEU A O 1
ATOM 1327 N N . ASN A 1 173 ? 16.957 6.560 1.469 1.00 96.19 173 ASN A N 1
ATOM 1328 C CA . ASN A 1 173 ? 17.017 6.913 2.893 1.00 96.19 173 ASN A CA 1
ATOM 1329 C C . ASN A 1 173 ? 15.645 7.341 3.456 1.00 96.19 173 ASN A C 1
ATOM 1331 O O . ASN A 1 173 ? 15.333 7.099 4.621 1.00 96.19 173 ASN A O 1
ATOM 1335 N N . GLU A 1 174 ? 14.808 7.992 2.640 1.00 97.12 174 GLU A N 1
ATOM 1336 C CA . GLU A 1 174 ? 13.432 8.335 3.021 1.00 97.12 174 GLU A CA 1
ATOM 1337 C C . GLU A 1 174 ? 12.544 7.089 3.149 1.00 97.12 174 GLU A C 1
ATOM 1339 O O . GLU A 1 174 ? 11.782 6.997 4.110 1.00 97.12 174 GLU A O 1
ATOM 1344 N N . VAL A 1 175 ? 12.663 6.127 2.224 1.00 96.75 175 VAL A N 1
ATOM 1345 C CA . VAL A 1 175 ? 11.965 4.832 2.305 1.00 96.75 175 VAL A CA 1
ATOM 1346 C C . VAL A 1 175 ? 12.373 4.085 3.574 1.00 96.75 175 VAL A C 1
ATOM 1348 O O . VAL A 1 175 ? 11.497 3.746 4.360 1.00 96.75 175 VAL A O 1
ATOM 1351 N N . GLU A 1 176 ? 13.674 3.923 3.832 1.00 97.00 176 GLU A N 1
ATOM 1352 C CA . GLU A 1 176 ? 14.186 3.217 5.019 1.00 97.00 176 GLU A CA 1
ATOM 1353 C C . GLU A 1 176 ? 13.671 3.834 6.326 1.00 97.00 176 GLU A C 1
ATOM 1355 O O . GLU A 1 176 ? 13.269 3.134 7.258 1.00 97.00 176 GLU A O 1
ATOM 1360 N N . LYS A 1 177 ? 13.634 5.170 6.394 1.00 98.12 177 LYS A N 1
ATOM 1361 C CA . LYS A 1 177 ? 13.093 5.877 7.555 1.00 98.12 177 LYS A CA 1
ATOM 1362 C C . LYS A 1 177 ? 11.604 5.578 7.757 1.00 98.12 177 LYS A C 1
ATOM 1364 O O . LYS A 1 177 ? 11.182 5.340 8.887 1.00 98.12 177 LYS A O 1
ATOM 1369 N N . LEU A 1 178 ? 10.808 5.626 6.689 1.00 97.81 178 LEU A N 1
ATOM 1370 C CA . LEU A 1 178 ? 9.365 5.383 6.762 1.00 97.81 178 LEU A CA 1
ATOM 1371 C C . LEU A 1 178 ? 9.041 3.915 7.070 1.00 97.81 178 LEU A C 1
ATOM 1373 O O . LEU A 1 178 ? 8.103 3.652 7.821 1.00 97.81 178 LEU A O 1
ATOM 1377 N N . GLU A 1 179 ? 9.834 2.972 6.559 1.00 95.00 179 GLU A N 1
ATOM 1378 C CA . GLU A 1 179 ? 9.746 1.551 6.918 1.00 95.00 179 GLU A CA 1
ATOM 1379 C C . GLU A 1 179 ? 10.018 1.351 8.410 1.00 95.00 179 GLU A C 1
ATOM 1381 O O . GLU A 1 179 ? 9.211 0.733 9.100 1.00 95.00 179 GLU A O 1
ATOM 1386 N N . HIS A 1 180 ? 11.067 1.980 8.949 1.00 97.06 180 HIS A N 1
ATOM 1387 C CA . HIS A 1 180 ? 11.337 1.930 10.384 1.00 97.06 180 HIS A CA 1
ATOM 1388 C C . HIS A 1 180 ? 10.189 2.519 11.226 1.00 97.06 180 HIS A C 1
ATOM 1390 O O . HIS A 1 180 ? 9.812 1.958 12.256 1.00 97.06 180 HIS A O 1
ATOM 1396 N N . GLU A 1 181 ? 9.593 3.635 10.793 1.00 97.12 181 GLU A N 1
ATOM 1397 C CA . GLU A 1 181 ? 8.405 4.201 11.447 1.00 97.12 181 GLU A CA 1
ATOM 1398 C C . GLU A 1 181 ? 7.198 3.245 11.383 1.00 97.12 181 GLU A C 1
ATOM 1400 O O . GLU A 1 181 ? 6.445 3.138 12.358 1.00 97.12 181 GLU A O 1
ATOM 1405 N N . SER A 1 182 ? 7.025 2.531 10.267 1.00 94.00 182 SER A N 1
ATOM 1406 C CA . SER A 1 182 ? 5.981 1.516 10.097 1.00 94.00 182 SER A CA 1
ATOM 1407 C C . SER A 1 182 ? 6.185 0.324 11.036 1.00 94.00 182 SER A C 1
ATOM 1409 O O . SER A 1 182 ? 5.232 -0.074 11.707 1.00 94.00 182 SER A O 1
ATOM 1411 N N . ASP A 1 183 ? 7.411 -0.189 11.161 1.00 95.75 183 ASP A N 1
ATOM 1412 C CA . ASP A 1 183 ? 7.750 -1.304 12.058 1.00 95.75 183 ASP A CA 1
ATOM 1413 C C . ASP A 1 183 ? 7.461 -0.963 13.528 1.00 95.75 183 ASP A C 1
ATOM 1415 O O . ASP A 1 183 ? 6.881 -1.757 14.275 1.00 95.75 183 ASP A O 1
ATOM 1419 N N . LEU A 1 184 ? 7.828 0.248 13.961 1.00 96.38 184 LEU A N 1
ATOM 1420 C CA . LEU A 1 184 ? 7.543 0.721 15.318 1.00 96.38 184 LEU A CA 1
ATOM 1421 C C . LEU A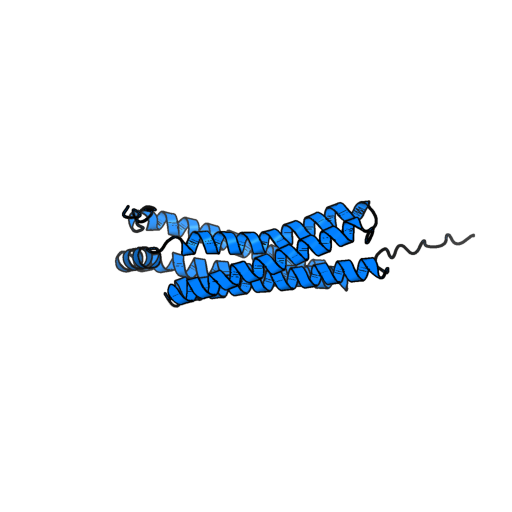 1 184 ? 6.034 0.818 15.578 1.00 96.38 184 LEU A C 1
ATOM 1423 O O . LEU A 1 184 ? 5.556 0.470 16.665 1.00 96.38 184 LEU A O 1
ATOM 1427 N N . LEU A 1 185 ? 5.270 1.283 14.586 1.00 94.94 185 LEU A N 1
ATOM 1428 C CA . LEU A 1 185 ? 3.817 1.362 14.683 1.00 94.94 185 LEU A CA 1
ATOM 1429 C C . LEU A 1 185 ? 3.171 -0.030 14.717 1.00 94.94 185 LEU A C 1
ATOM 1431 O O . LEU A 1 185 ? 2.236 -0.235 15.495 1.00 94.94 185 LEU A O 1
ATOM 1435 N N . GLU A 1 186 ? 3.671 -0.983 13.929 1.00 93.81 186 GLU A N 1
ATOM 1436 C CA . GLU A 1 186 ? 3.222 -2.377 13.955 1.00 93.81 186 GLU A CA 1
ATOM 1437 C C . GLU A 1 186 ? 3.436 -2.994 15.341 1.00 93.81 186 GLU A C 1
ATOM 1439 O O . GLU A 1 186 ? 2.495 -3.531 15.930 1.00 93.81 186 GLU A O 1
ATOM 1444 N N . GLN A 1 187 ? 4.638 -2.857 15.908 1.00 94.12 187 GLN A N 1
ATOM 1445 C CA . GLN A 1 187 ? 4.949 -3.370 17.245 1.00 94.12 187 GLN A CA 1
ATOM 1446 C C . GLN A 1 187 ? 4.031 -2.771 18.316 1.00 94.12 187 GLN A C 1
ATOM 1448 O O . GLN A 1 187 ? 3.490 -3.501 19.153 1.00 94.12 187 GLN A O 1
ATOM 1453 N N . SER A 1 188 ? 3.810 -1.452 1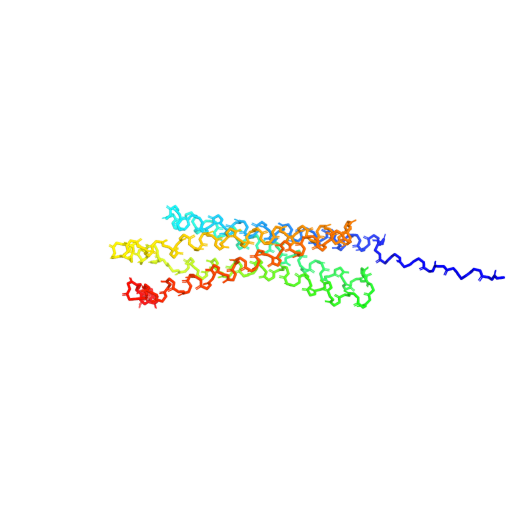8.271 1.00 91.50 188 SER A N 1
ATOM 1454 C CA . SER A 1 188 ? 2.887 -0.769 19.184 1.00 91.50 188 SER A CA 1
ATOM 1455 C C . SER A 1 188 ? 1.467 -1.317 19.054 1.00 91.50 188 SER A C 1
ATOM 1457 O O . SER A 1 188 ? 0.818 -1.614 20.058 1.00 91.50 188 SER A O 1
ATOM 1459 N N . LEU A 1 189 ? 0.981 -1.486 17.824 1.00 90.12 189 LEU A N 1
ATOM 1460 C CA . LEU A 1 189 ? -0.352 -2.014 17.578 1.00 90.12 189 LEU A CA 1
ATOM 1461 C C . LEU A 1 189 ? -0.497 -3.464 18.050 1.00 90.12 189 LEU A C 1
ATOM 1463 O O . LEU A 1 189 ? -1.538 -3.810 18.604 1.00 90.12 189 LEU A O 1
ATOM 1467 N N . LEU A 1 190 ? 0.494 -4.326 17.817 1.00 90.44 190 LEU A N 1
ATOM 1468 C CA . LEU A 1 190 ? 0.452 -5.707 18.301 1.00 90.44 190 LEU A CA 1
ATOM 1469 C C . LEU A 1 190 ? 0.331 -5.734 19.829 1.00 90.44 190 LEU A C 1
ATOM 1471 O O . LEU A 1 190 ? -0.475 -6.493 20.367 1.00 90.44 190 LEU A O 1
ATOM 1475 N N . GLY A 1 191 ? 1.053 -4.847 20.521 1.00 88.19 191 GLY A N 1
ATOM 1476 C CA . GLY A 1 191 ? 0.899 -4.632 21.960 1.00 88.19 191 GLY A CA 1
ATOM 1477 C C . GLY A 1 191 ? -0.528 -4.232 22.354 1.00 88.19 191 GLY A C 1
ATOM 1478 O O . GLY A 1 191 ? -1.118 -4.860 23.234 1.00 88.19 191 GLY A O 1
ATOM 1479 N N . GLU A 1 192 ? -1.114 -3.244 21.669 1.00 85.62 192 GLU A N 1
ATOM 1480 C CA . GLU A 1 192 ? -2.508 -2.818 21.882 1.00 85.62 192 GLU A CA 1
ATOM 1481 C C . GLU A 1 192 ? -3.507 -3.959 21.625 1.00 85.62 192 GLU A C 1
ATOM 1483 O O . GLU A 1 192 ? -4.476 -4.132 22.367 1.00 85.62 192 GLU A O 1
ATOM 1488 N N . LEU A 1 193 ? -3.279 -4.760 20.582 1.00 86.44 193 LEU A N 1
ATOM 1489 C CA . LEU A 1 193 ? -4.142 -5.877 20.216 1.00 86.44 193 LEU A CA 1
ATOM 1490 C C . LEU A 1 193 ? -4.153 -6.953 21.309 1.00 86.44 193 LEU A C 1
ATOM 1492 O O . LEU A 1 193 ? -5.232 -7.413 21.682 1.00 86.44 193 LEU A O 1
ATOM 1496 N N . TYR A 1 194 ? -2.984 -7.316 21.847 1.00 86.69 194 TYR A N 1
ATOM 1497 C CA . TYR A 1 194 ? -2.878 -8.280 22.945 1.00 86.69 194 TYR A CA 1
ATOM 1498 C C . TYR A 1 194 ? -3.438 -7.734 24.262 1.00 86.69 194 TYR A C 1
ATOM 1500 O O . TYR A 1 194 ? -4.115 -8.462 24.989 1.00 86.69 194 TYR A O 1
ATOM 1508 N N . GLU A 1 195 ? -3.233 -6.447 24.564 1.00 85.06 195 GLU A N 1
ATOM 1509 C CA . GLU A 1 195 ? -3.817 -5.813 25.755 1.00 85.06 195 GLU A CA 1
ATOM 1510 C C . GLU A 1 195 ? -5.356 -5.885 25.726 1.00 85.06 195 GLU A C 1
ATOM 1512 O O . GLU A 1 195 ? -6.004 -6.130 26.750 1.00 85.06 195 GLU A O 1
ATOM 1517 N N . TYR A 1 196 ? -5.951 -5.709 24.542 1.00 82.06 196 TYR A N 1
ATOM 1518 C CA . TYR A 1 196 ? -7.402 -5.654 24.352 1.00 82.06 196 TYR A CA 1
ATOM 1519 C C . TYR A 1 196 ? -8.016 -6.954 23.820 1.00 82.06 196 TYR A C 1
ATOM 1521 O O . TYR A 1 196 ? -9.213 -6.984 23.526 1.00 82.06 196 TYR A O 1
ATOM 1529 N N . GLU A 1 197 ? -7.262 -8.053 23.774 1.00 82.31 197 GLU A N 1
ATOM 1530 C CA . GLU A 1 197 ? -7.730 -9.340 23.245 1.00 82.31 197 GLU A CA 1
ATOM 1531 C C . GLU A 1 197 ? -9.025 -9.806 23.933 1.00 82.31 197 GLU A C 1
ATOM 1533 O O . GLU A 1 197 ? -9.984 -10.199 23.275 1.00 82.31 197 GLU A O 1
ATOM 1538 N N . LYS A 1 198 ? -9.114 -9.651 25.261 1.00 79.50 198 LYS A N 1
ATOM 1539 C CA . LYS A 1 198 ? -10.283 -10.067 26.063 1.00 79.50 198 LYS A CA 1
ATOM 1540 C C . LYS A 1 198 ? -11.568 -9.298 25.744 1.00 79.50 198 LYS A C 1
ATOM 1542 O O . LYS A 1 198 ? -12.659 -9.760 26.086 1.00 79.50 198 LYS A O 1
ATOM 1547 N N . VAL A 1 199 ? -11.460 -8.099 25.166 1.00 80.06 199 VAL A N 1
ATOM 1548 C CA . VAL A 1 199 ? -12.621 -7.266 24.810 1.00 80.06 199 VAL A CA 1
ATOM 1549 C C . VAL A 1 199 ? -12.974 -7.343 23.326 1.00 80.06 199 VAL A C 1
ATOM 1551 O O . VAL A 1 199 ? -14.047 -6.864 22.948 1.00 80.06 199 VAL A O 1
ATOM 1554 N N . LEU A 1 200 ? -12.120 -7.966 22.512 1.00 77.56 200 LEU A N 1
ATOM 1555 C CA . LEU A 1 200 ? -12.362 -8.254 21.106 1.00 77.56 200 LEU A CA 1
ATOM 1556 C C . LEU A 1 200 ? -13.061 -9.614 20.975 1.00 77.56 200 LEU A C 1
ATOM 1558 O O . LEU A 1 200 ? -12.652 -10.604 21.574 1.00 77.56 200 LEU A O 1
ATOM 1562 N N . ASP A 1 201 ? -14.139 -9.672 20.191 1.00 70.75 201 ASP A N 1
ATOM 1563 C CA . ASP A 1 201 ? -14.787 -10.954 19.899 1.00 70.75 201 ASP A CA 1
ATOM 1564 C C . ASP A 1 201 ? -13.818 -11.840 19.080 1.00 70.75 201 ASP A C 1
ATOM 1566 O O . ASP A 1 201 ? -13.200 -11.339 18.126 1.00 70.75 201 ASP A O 1
ATOM 1570 N N . PRO A 1 202 ? -13.704 -13.154 19.381 1.00 65.81 202 PRO A N 1
ATOM 1571 C CA . PRO A 1 202 ? -12.904 -14.068 18.569 1.00 65.81 202 PRO A CA 1
ATOM 1572 C C . PRO A 1 202 ? -13.400 -14.040 17.121 1.00 65.81 202 PRO A C 1
ATOM 1574 O O . PRO A 1 202 ? -14.582 -13.783 16.871 1.00 65.81 202 PRO A O 1
ATOM 1577 N N . VAL A 1 203 ? -12.505 -14.293 16.157 1.00 58.78 203 VAL A N 1
ATOM 1578 C CA . VAL A 1 203 ? -12.825 -14.279 14.720 1.00 58.78 203 VAL A CA 1
ATOM 1579 C C . VAL A 1 203 ? -13.913 -15.316 14.428 1.00 58.78 203 VAL A C 1
ATOM 1581 O O . VAL A 1 203 ? -13.646 -16.480 14.153 1.00 58.78 203 VAL A O 1
ATOM 1584 N N . ARG A 1 204 ? -15.174 -14.894 14.496 1.00 53.91 204 ARG A N 1
ATOM 1585 C CA . ARG A 1 204 ? -16.320 -15.664 14.031 1.00 53.91 204 ARG A CA 1
ATOM 1586 C C . ARG A 1 204 ? -16.652 -15.153 12.641 1.00 53.91 204 ARG A C 1
ATOM 1588 O O . ARG A 1 204 ? -17.091 -14.011 12.493 1.00 53.91 204 ARG A O 1
ATOM 1595 N N . ARG A 1 205 ? -16.468 -16.000 11.623 1.00 44.34 205 ARG A N 1
ATOM 1596 C CA . ARG A 1 205 ? -17.262 -15.852 10.398 1.00 44.34 205 ARG A CA 1
ATOM 1597 C C . ARG A 1 205 ? -18.720 -15.848 10.848 1.00 44.34 205 ARG A C 1
ATOM 1599 O O . ARG A 1 205 ? -19.106 -16.680 11.670 1.00 44.34 205 ARG A O 1
ATOM 1606 N N . ALA A 1 206 ? -19.512 -14.885 10.381 1.00 47.16 206 ALA A N 1
ATOM 1607 C CA . ALA A 1 206 ? -20.952 -15.026 10.504 1.00 47.16 206 ALA A CA 1
ATOM 1608 C C . ALA A 1 206 ? -21.291 -16.387 9.888 1.00 47.16 206 ALA A C 1
ATOM 1610 O O . ALA A 1 206 ? -20.855 -16.654 8.768 1.00 47.16 206 ALA A O 1
ATOM 1611 N N . ASN A 1 207 ? -21.965 -17.262 10.640 1.00 40.31 207 ASN A N 1
ATOM 1612 C CA . ASN A 1 207 ? -22.563 -18.453 10.054 1.00 40.31 207 ASN A CA 1
ATOM 1613 C C . ASN A 1 207 ? -23.340 -17.962 8.834 1.00 40.31 207 ASN A C 1
ATOM 1615 O O . ASN A 1 207 ? -24.300 -17.204 8.985 1.00 40.31 207 ASN A O 1
ATOM 1619 N N . SER A 1 208 ? -22.867 -18.317 7.642 1.00 41.38 208 SER A N 1
ATOM 1620 C CA . SER A 1 208 ? -23.675 -18.254 6.441 1.00 41.38 208 SER A CA 1
ATOM 1621 C C . SER A 1 208 ? -24.858 -19.152 6.748 1.00 41.38 208 SER A C 1
ATOM 1623 O O . SER A 1 208 ? -24.688 -20.366 6.825 1.00 41.38 208 SER A O 1
ATOM 1625 N N . GLY A 1 209 ? -25.998 -18.543 7.069 1.00 42.28 209 GLY A N 1
ATOM 1626 C CA . GLY A 1 209 ? -27.256 -19.252 7.199 1.00 42.28 209 GLY A CA 1
ATOM 1627 C C . GLY A 1 209 ? -27.564 -19.888 5.852 1.00 42.28 209 GLY A C 1
ATOM 1628 O O . GLY A 1 209 ? -28.088 -19.220 4.964 1.00 42.28 209 GLY A O 1
ATOM 1629 N N . LEU A 1 210 ? -27.153 -21.142 5.722 1.00 34.25 210 LEU A N 1
ATOM 1630 C CA . LEU A 1 210 ? -27.612 -22.148 4.781 1.00 34.25 210 LEU A CA 1
ATOM 1631 C C . LEU A 1 210 ? -27.933 -23.380 5.622 1.00 34.25 210 LEU A C 1
ATOM 1633 O O . LEU A 1 210 ? -27.096 -23.712 6.495 1.00 34.25 210 LEU A O 1
#

Sequence (210 aa):
MREIPMIGISPIGGGKEREALETLRKNAKSVVATVKKFEEMIIALFSERDMKKAHALGRQVTELETKADKGRRKFTSNLGKGAFLPTFRGDLARLAEQLDNVADTAEGVTRAILLREKLLDALSKAEKKQKKAKAIRESMVKMAKLATQTTEALRGAIDLLVTNIDATETKLNEVEKLEHESDLLEQSLLGELYEYEKVLDPVRRANSGL

InterPro domains:
  IPR002727 Protein of unknown function DUF47 [PTHR36536] (17-203)
  IPR018445 Putative phosphate transport regulator [PF01865] (16-202)
  IPR038078 PhoU-like domain superfamily [G3DSA:1.20.58.220] (8-206)